Protein AF-A0A8J2P7V9-F1 (afdb_monomer)

Radius of gyration: 24.0 Å; Cα contacts (8 Å, |Δi|>4): 302; chains: 1; bounding box: 62×55×62 Å

InterPro domains:
  IPR004245 Protein of unknown function DUF229 [PF02995] (63-270)
  IPR004245 Protein of unknown function DUF229 [PTHR10974] (42-271)

Foldseek 3Di:
DDDPDDDDPPQPAVLPLVDDDDPDPDDPDVDDPDDPVDPPPGDDDDDDDLDDPVCVVVDDDDDDDDPPPDDPDQWDDDAQKIDGDPSCCVVFNWKKKKWWAWDDPDPADIDTDDIDIDIHGDMDGAAPHQKTWMWMAGPPGDIDTDMDGHDHPPDPQPPLDQPQPVVDGDHDYDHDDDPDDDPSRCCNPVVVVVCCCCPVVVHDDPPVDDQPDDDPCSRVLCVFQVDGCVVFQAADCVVPPSHDPCVRGNGPVVVVSVSRDDDDDDDPDPHD

Sequence (272 aa):
SSKFSNELPSIEIVKELWVGNDLTGASADDGLVENPNLPGVACQHPTLSLSNPDINKFFEEVPPLECDKDDKDWIVSHKSIAQVTPLAKILHGPVKCQFTELLRKDEYNTVTGRTTSIEQDEKYIFTNTDYAEVTCSGKEGKTWKSYVAAPRTNLQVRKKKPNPSTQHPPLNVLIWGQDSISRLMFIRKLPKTWKYITEELHPIVLKGYNIVGDGTPQALTPILTGKTELELPEARAEMGDKANFVDVYPFIWNEYKDSGYLTGFLEDQPTT

Organism: NCBI:txid39272

Solvent-accessible surface area (backbone atoms only — not comparable to full-atom values): 17580 Å² total; per-residue (Å²): 143,79,85,84,80,72,86,69,77,84,74,58,60,53,68,32,73,79,37,83,88,74,96,58,100,65,77,94,65,94,68,75,86,74,52,92,90,46,86,87,75,67,88,76,78,82,86,76,72,90,82,41,77,89,58,51,78,77,61,79,91,73,83,81,84,73,82,78,79,57,83,72,72,48,62,46,64,59,66,33,33,36,34,55,30,72,64,39,40,71,78,29,39,78,36,39,35,37,36,31,28,43,42,73,79,53,98,81,43,71,43,79,57,64,72,47,77,40,52,52,87,43,68,50,68,30,53,91,37,45,34,26,43,34,44,33,40,30,51,95,77,44,70,50,74,53,77,50,68,31,58,34,69,69,61,86,63,60,87,50,64,63,79,66,47,94,89,54,72,86,73,57,81,61,86,81,84,75,88,95,64,53,74,69,50,46,47,69,77,35,48,68,58,45,47,46,44,58,74,70,65,58,56,66,78,61,85,83,70,75,70,84,41,95,47,69,67,46,37,48,42,30,74,41,46,78,38,55,71,89,80,45,80,57,45,55,74,92,54,49,95,71,32,42,6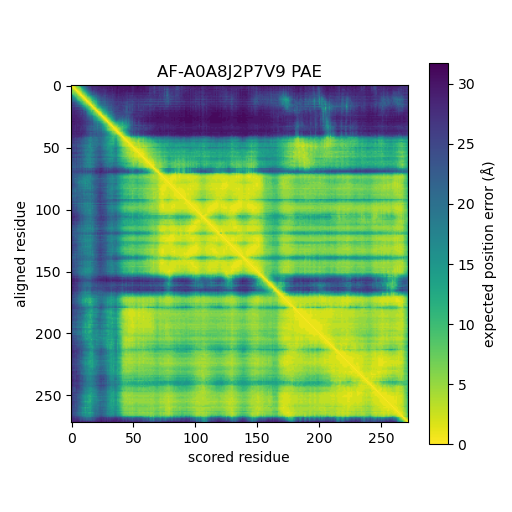7,69,84,80,54,72,39,53,59,58,56,41,41,76,56,39,47,91,76,87,88,87,78,98,68,98,75,126

Nearest PDB structures (foldseek):
  9bog-assembly1_D  TM=4.908E-01  e=5.144E-01  Escherichia coli
  3rfz-assembly3_B  TM=5.122E-01  e=1.910E+00  Escherichia coli
  3og4-assembly1_B  TM=3.083E-01  e=5.460E-01  Homo sapiens
  4uwq-assembly1_K  TM=4.154E-01  e=4.957E+00  Thermus thermophilus HB27
  6hiv-assembly1_CQ  TM=1.245E-01  e=5.261E+00  Trypanosoma brucei brucei

Secondary structure (DSSP, 8-state):
------------B---SS-----S-----------TTSTT---------S--HHHHTTPPP-PPP-TTSSPPPSEEEETTEEEE-HHHHHHHSS-EEEEEEEEE-SSS-EEEEEEEEEETT-EEE-SS-SEEEEEEE-GGG-EEEEEEE---TT----S------TTSPPPB------TT--HHHHHHH-HHHHHHIIIII-----TT---SSSSHHHHHHHHHHSS-GGGS----GGGGGGPPPGGGS--HHHHHHHTT------------

Structure (mmCIF, N/CA/C/O backbone):
data_AF-A0A8J2P7V9-F1
#
_entry.id   AF-A0A8J2P7V9-F1
#
loop_
_atom_site.group_PDB
_atom_site.id
_atom_site.type_symbol
_atom_site.label_atom_id
_atom_site.label_alt_id
_atom_site.label_comp_id
_atom_site.label_asym_id
_atom_site.label_entity_id
_atom_site.label_seq_id
_atom_site.pdbx_PDB_ins_code
_atom_site.Cartn_x
_atom_site.Cartn_y
_atom_site.Cartn_z
_atom_site.occupancy
_atom_site.B_iso_or_equiv
_atom_site.auth_seq_id
_atom_site.auth_comp_id
_atom_site.auth_asym_id
_atom_site.auth_atom_id
_atom_site.pdbx_PDB_model_num
ATOM 1 N N . SER A 1 1 ? 14.446 -1.333 32.845 1.00 32.72 1 SER A N 1
ATOM 2 C CA . SER A 1 1 ? 14.622 -2.787 32.667 1.00 32.72 1 SER A CA 1
ATOM 3 C C . SER A 1 1 ? 13.256 -3.413 32.452 1.00 32.72 1 SER A C 1
ATOM 5 O O . SER A 1 1 ? 12.560 -3.700 33.414 1.00 32.72 1 SER A O 1
ATOM 7 N N . SER A 1 2 ? 12.842 -3.545 31.196 1.00 21.97 2 SER A N 1
ATOM 8 C CA . SER A 1 2 ? 11.727 -4.400 30.781 1.00 21.97 2 SER A CA 1
ATOM 9 C C . SER A 1 2 ? 11.997 -4.795 29.333 1.00 21.97 2 SER A C 1
ATOM 11 O O . SER A 1 2 ? 11.889 -3.999 28.404 1.00 21.97 2 SER A O 1
ATOM 13 N N . LYS A 1 3 ? 12.480 -6.027 29.177 1.00 24.41 3 LYS A N 1
ATOM 14 C CA . LYS A 1 3 ? 12.670 -6.694 27.894 1.00 24.41 3 LYS A CA 1
ATOM 15 C C . LYS A 1 3 ? 11.288 -6.933 27.287 1.00 24.41 3 LYS A C 1
ATOM 17 O O . LYS A 1 3 ? 10.553 -7.778 27.786 1.00 24.41 3 LYS A O 1
ATOM 22 N N . PHE A 1 4 ? 10.952 -6.222 26.216 1.00 23.03 4 PHE A N 1
ATOM 23 C CA . PHE A 1 4 ? 9.977 -6.726 25.255 1.00 23.03 4 PHE A CA 1
ATOM 24 C C . PHE A 1 4 ? 10.699 -7.764 24.394 1.00 23.03 4 PHE A C 1
ATOM 26 O O . PHE A 1 4 ? 11.302 -7.446 23.375 1.00 23.03 4 PHE A O 1
ATOM 33 N N . SER A 1 5 ? 10.696 -9.015 24.853 1.00 28.05 5 SER A N 1
ATOM 34 C CA . SER A 1 5 ? 10.708 -10.139 23.924 1.00 28.05 5 SER A CA 1
ATOM 35 C C . SER A 1 5 ? 9.332 -10.167 23.279 1.00 28.05 5 SER A C 1
ATOM 37 O O . SER A 1 5 ? 8.347 -10.297 23.997 1.00 28.05 5 SER A O 1
ATOM 39 N N . ASN A 1 6 ? 9.256 -10.032 21.965 1.00 25.75 6 ASN A N 1
ATOM 40 C CA . ASN A 1 6 ? 8.166 -10.614 21.202 1.00 25.75 6 ASN A CA 1
ATOM 41 C C . ASN A 1 6 ? 8.704 -10.904 19.813 1.00 25.75 6 ASN A C 1
ATOM 43 O O . ASN A 1 6 ? 8.958 -10.008 19.013 1.00 25.75 6 ASN A O 1
ATOM 47 N N . GLU A 1 7 ? 8.928 -12.194 19.613 1.00 25.06 7 GLU A N 1
ATOM 48 C CA . GLU A 1 7 ? 9.060 -12.866 18.338 1.00 25.06 7 GLU A CA 1
ATOM 49 C C . GLU A 1 7 ? 7.985 -12.331 17.385 1.00 25.06 7 GLU A C 1
ATOM 51 O O . GLU A 1 7 ? 6.814 -12.710 17.444 1.00 25.06 7 GLU A O 1
ATOM 56 N N . LEU A 1 8 ? 8.381 -11.412 16.507 1.00 23.58 8 LEU A N 1
ATOM 57 C CA . LEU A 1 8 ? 7.697 -11.268 15.235 1.00 23.58 8 LEU A CA 1
ATOM 58 C C . LEU A 1 8 ? 7.872 -12.623 14.536 1.00 23.58 8 LEU A C 1
ATOM 60 O O . LEU A 1 8 ? 9.017 -13.076 14.428 1.00 23.58 8 LEU A O 1
ATOM 64 N N . PRO A 1 9 ? 6.796 -13.302 14.086 1.00 23.64 9 PRO A N 1
ATOM 65 C CA . PRO A 1 9 ? 6.981 -14.405 13.159 1.00 23.64 9 PRO A CA 1
ATOM 66 C C . PRO A 1 9 ? 7.833 -13.854 12.024 1.00 23.64 9 PRO A C 1
ATOM 68 O O . PRO A 1 9 ? 7.555 -12.757 11.541 1.00 23.64 9 PRO A O 1
ATOM 71 N N . SER A 1 10 ? 8.904 -14.567 11.689 1.00 25.19 10 SER A N 1
ATOM 72 C CA . SER A 1 10 ? 9.831 -14.229 10.619 1.00 25.19 10 SER A CA 1
ATOM 73 C C . SER A 1 10 ? 9.042 -13.977 9.337 1.00 25.19 10 SER A C 1
ATOM 75 O O . SER A 1 10 ? 8.748 -14.897 8.574 1.00 25.19 10 SER A O 1
ATOM 77 N N . ILE A 1 11 ? 8.650 -12.722 9.120 1.00 27.75 11 ILE A N 1
ATOM 78 C CA . ILE A 1 11 ? 8.332 -12.210 7.805 1.00 27.75 11 ILE A CA 1
ATOM 79 C C . ILE A 1 11 ? 9.698 -12.170 7.148 1.00 27.75 11 ILE A C 1
ATOM 81 O O . ILE A 1 11 ? 10.466 -11.222 7.305 1.00 27.75 11 ILE A O 1
ATOM 85 N N . GLU A 1 12 ? 10.030 -13.261 6.473 1.00 27.72 12 GLU A N 1
ATOM 86 C CA . GLU A 1 12 ? 11.006 -13.228 5.407 1.00 27.72 12 GLU A CA 1
ATOM 87 C C . GLU A 1 12 ? 10.362 -12.351 4.331 1.00 27.72 12 GLU A C 1
ATOM 89 O O . GLU A 1 12 ? 9.620 -12.809 3.465 1.00 27.72 12 GLU A O 1
ATOM 94 N N . ILE A 1 13 ? 10.517 -11.033 4.505 1.00 29.14 13 ILE A N 1
ATOM 95 C CA . ILE A 1 13 ? 10.349 -10.082 3.421 1.00 29.14 13 ILE A CA 1
ATOM 96 C C . ILE A 1 13 ? 11.310 -10.632 2.380 1.00 29.14 13 ILE A C 1
ATOM 98 O O . ILE A 1 13 ? 12.514 -10.663 2.637 1.00 29.14 13 ILE A O 1
ATOM 102 N N . VAL A 1 14 ? 10.802 -11.117 1.249 1.00 31.64 14 VAL A N 1
ATOM 103 C CA . VAL A 1 14 ? 11.636 -11.181 0.052 1.00 31.64 14 VAL A CA 1
ATOM 104 C C . VAL A 1 14 ? 12.125 -9.759 -0.115 1.00 31.64 14 VAL A C 1
ATOM 106 O O . VAL A 1 14 ? 11.335 -8.869 -0.427 1.00 31.64 14 VAL A O 1
ATOM 109 N N . LYS A 1 15 ? 13.380 -9.519 0.280 1.00 32.94 15 LYS A N 1
ATOM 110 C CA . LYS A 1 15 ? 14.026 -8.206 0.337 1.00 32.94 15 LYS A CA 1
ATOM 111 C C . LYS A 1 15 ? 14.337 -7.759 -1.087 1.00 32.94 15 LYS A C 1
ATOM 113 O O . LYS A 1 15 ? 15.478 -7.469 -1.425 1.00 32.94 15 LYS A O 1
ATOM 118 N N . GLU A 1 16 ? 13.304 -7.708 -1.913 1.00 33.16 16 GLU A N 1
ATOM 119 C CA . GLU A 1 16 ? 13.342 -7.166 -3.249 1.00 33.16 16 GLU A CA 1
ATOM 120 C C . GLU A 1 16 ? 12.562 -5.859 -3.274 1.00 33.16 16 GLU A C 1
ATOM 122 O O . GLU A 1 16 ? 11.421 -5.756 -3.707 1.00 33.16 16 GLU A O 1
ATOM 127 N N . LEU A 1 17 ? 13.242 -4.813 -2.813 1.00 35.03 17 LEU A N 1
ATOM 128 C CA . LEU A 1 17 ? 12.980 -3.450 -3.258 1.00 35.03 17 LEU A CA 1
ATOM 129 C C . LEU A 1 17 ? 13.501 -3.362 -4.698 1.00 35.03 17 LEU A C 1
ATOM 131 O O . LEU A 1 17 ? 14.603 -2.870 -4.895 1.00 35.03 17 LEU A O 1
ATOM 135 N N . TRP A 1 18 ? 12.789 -3.975 -5.656 1.00 37.66 18 TRP A N 1
ATOM 136 C CA . TRP A 1 18 ? 13.291 -4.272 -7.011 1.00 37.66 18 TRP A CA 1
ATOM 137 C C . TRP A 1 18 ? 14.791 -4.561 -7.003 1.00 37.66 18 TRP A C 1
ATOM 139 O O . TRP A 1 18 ? 15.626 -3.750 -7.399 1.00 37.66 18 TRP A O 1
ATOM 149 N N . VAL A 1 19 ? 15.105 -5.724 -6.449 1.00 34.53 19 VAL A N 1
ATOM 150 C CA . VAL A 1 19 ? 16.432 -6.317 -6.374 1.00 34.53 19 VAL A CA 1
ATOM 151 C C . VAL A 1 19 ? 16.344 -7.587 -7.191 1.00 34.53 19 VAL A C 1
ATOM 153 O O . VAL A 1 19 ? 15.538 -8.438 -6.869 1.00 34.53 19 VAL A O 1
ATOM 156 N N . GLY A 1 20 ? 17.131 -7.718 -8.251 1.00 33.34 20 GLY A N 1
ATOM 157 C CA . GLY A 1 20 ? 17.259 -8.998 -8.935 1.00 33.34 20 GLY A CA 1
ATOM 158 C C . GLY A 1 20 ? 18.093 -9.963 -8.093 1.00 33.34 20 GLY A C 1
ATOM 159 O O . GLY A 1 20 ? 19.116 -9.565 -7.536 1.00 33.34 20 GLY A O 1
ATOM 160 N N . ASN A 1 21 ? 17.666 -11.223 -8.018 1.00 29.67 21 ASN A N 1
ATOM 161 C CA . ASN A 1 21 ? 18.462 -12.321 -7.477 1.00 29.67 21 ASN A CA 1
ATOM 162 C C . ASN A 1 21 ? 19.796 -12.469 -8.221 1.00 29.67 21 ASN A C 1
ATOM 164 O O . ASN A 1 21 ? 19.809 -12.610 -9.444 1.00 29.67 21 ASN A O 1
ATOM 168 N N . ASP A 1 22 ? 20.892 -12.567 -7.470 1.00 32.12 22 ASP A N 1
ATOM 169 C CA . ASP A 1 22 ? 22.129 -13.179 -7.945 1.00 32.12 22 ASP A CA 1
ATOM 170 C C . ASP A 1 22 ? 22.297 -14.518 -7.211 1.00 32.12 22 ASP A C 1
ATOM 172 O O . ASP A 1 22 ? 22.643 -14.579 -6.031 1.00 32.12 22 ASP A O 1
ATOM 176 N N . LEU A 1 23 ? 21.961 -15.617 -7.892 1.00 32.03 23 LEU A N 1
ATOM 177 C CA . LEU A 1 23 ? 22.095 -16.989 -7.382 1.00 32.03 23 LEU A CA 1
ATOM 178 C C . LEU A 1 23 ? 23.531 -17.518 -7.502 1.00 32.03 23 LEU A C 1
ATOM 180 O O . LEU A 1 23 ? 23.751 -18.724 -7.634 1.00 32.03 23 LEU A O 1
ATOM 184 N N . THR A 1 24 ? 24.534 -16.648 -7.438 1.00 29.62 24 THR A N 1
ATOM 185 C CA . THR A 1 24 ? 25.930 -17.072 -7.401 1.00 29.62 24 THR A CA 1
ATOM 186 C C . THR A 1 24 ? 26.675 -16.281 -6.336 1.00 29.62 24 THR A C 1
ATOM 188 O O . THR A 1 24 ? 26.585 -15.063 -6.269 1.00 29.62 24 THR A O 1
ATOM 191 N N . GLY A 1 25 ? 27.376 -16.988 -5.445 1.00 30.55 25 GLY A N 1
ATOM 192 C CA . GLY A 1 25 ? 28.209 -16.403 -4.395 1.00 30.55 25 GLY A CA 1
ATOM 193 C C . GLY A 1 25 ? 29.431 -15.69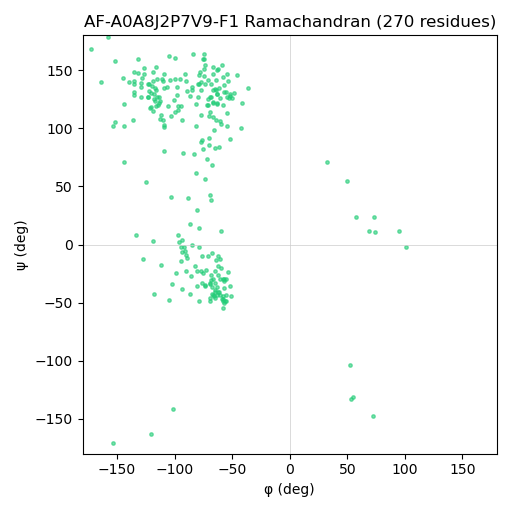0 -4.968 1.00 30.55 25 GLY A C 1
ATOM 194 O O . GLY A 1 25 ? 30.557 -16.149 -4.781 1.00 30.55 25 GLY A O 1
ATOM 195 N N . ALA A 1 26 ? 29.207 -14.582 -5.665 1.00 28.16 26 ALA A N 1
ATOM 196 C CA . ALA A 1 26 ? 30.233 -13.670 -6.118 1.00 28.16 26 ALA A CA 1
ATOM 197 C C . ALA A 1 26 ? 30.329 -12.512 -5.121 1.00 28.16 26 ALA A C 1
ATOM 199 O O . ALA A 1 26 ? 29.374 -11.781 -4.865 1.00 28.16 26 ALA A O 1
ATOM 200 N N . SER A 1 27 ? 31.516 -12.386 -4.532 1.00 28.17 27 SER A N 1
ATOM 201 C CA . SER A 1 27 ? 32.023 -11.142 -3.961 1.00 28.17 27 SER A CA 1
ATOM 202 C C . SER A 1 27 ? 31.581 -9.957 -4.821 1.00 28.17 27 SER A C 1
ATOM 204 O O . SER A 1 27 ? 31.713 -10.023 -6.041 1.00 28.17 27 SER A O 1
ATOM 206 N N . ALA A 1 28 ? 31.094 -8.889 -4.186 1.00 34.12 28 ALA A N 1
ATOM 207 C CA . ALA A 1 28 ? 30.889 -7.595 -4.821 1.00 34.12 28 ALA A CA 1
ATOM 208 C C . ALA A 1 28 ? 32.242 -7.066 -5.317 1.00 34.12 28 ALA A C 1
ATOM 210 O O . ALA A 1 28 ? 32.939 -6.341 -4.612 1.00 34.12 28 ALA A O 1
ATOM 211 N N . ASP A 1 29 ? 32.642 -7.512 -6.500 1.00 33.56 29 ASP A N 1
ATOM 212 C CA . ASP A 1 29 ? 33.702 -6.910 -7.281 1.00 33.56 29 ASP A CA 1
ATOM 213 C C . ASP A 1 29 ? 33.001 -5.953 -8.247 1.00 33.56 29 ASP A C 1
ATOM 215 O O . ASP A 1 29 ? 32.138 -6.365 -9.026 1.00 33.56 29 ASP A O 1
ATOM 219 N N . ASP A 1 30 ? 33.317 -4.661 -8.148 1.00 42.09 30 ASP A N 1
ATOM 220 C CA . ASP A 1 30 ? 32.783 -3.557 -8.963 1.00 42.09 30 ASP A CA 1
ATOM 221 C C . ASP A 1 30 ? 33.272 -3.640 -10.435 1.00 42.09 30 ASP A C 1
ATOM 223 O O . ASP A 1 30 ? 33.598 -2.638 -11.078 1.00 42.09 30 ASP A O 1
ATOM 227 N N . GLY A 1 31 ? 33.364 -4.847 -10.992 1.00 40.31 31 GLY A N 1
ATOM 228 C CA . GLY A 1 31 ? 33.788 -5.104 -12.358 1.00 40.31 31 GLY A CA 1
ATOM 229 C C . GLY A 1 31 ? 32.633 -4.894 -13.326 1.00 40.31 31 GLY A C 1
ATOM 230 O O . GLY A 1 31 ? 31.776 -5.762 -13.486 1.00 40.31 31 GLY A O 1
ATOM 231 N N . LEU A 1 32 ? 32.622 -3.754 -14.019 1.00 48.91 32 LEU A N 1
ATOM 232 C CA . LEU A 1 32 ? 31.877 -3.625 -15.270 1.00 48.91 32 LEU A CA 1
ATOM 233 C C . LEU A 1 32 ? 32.288 -4.786 -16.189 1.00 48.91 32 LEU A C 1
ATOM 235 O O . LEU A 1 32 ? 33.477 -5.001 -16.416 1.00 48.91 32 LEU A O 1
ATOM 239 N N . VAL A 1 33 ? 31.317 -5.536 -16.714 1.00 49.19 33 VAL A N 1
ATOM 240 C CA . VAL A 1 33 ? 31.582 -6.598 -17.692 1.00 49.19 33 VAL A CA 1
ATOM 241 C C . VAL A 1 33 ? 32.116 -5.939 -18.966 1.00 49.19 33 VAL A C 1
ATOM 243 O O . VAL A 1 33 ? 31.354 -5.397 -19.767 1.00 49.19 33 VAL A O 1
ATOM 246 N N . GLU A 1 34 ? 33.436 -5.933 -19.139 1.00 50.19 34 GLU A N 1
ATOM 247 C CA . GLU A 1 34 ? 34.064 -5.451 -20.365 1.00 50.19 34 GLU A CA 1
ATOM 248 C C . GLU A 1 34 ? 33.766 -6.428 -21.504 1.00 50.19 34 GLU A C 1
ATOM 250 O O . GLU A 1 34 ? 34.016 -7.629 -21.405 1.00 50.19 34 GLU A O 1
ATOM 255 N N . ASN A 1 35 ? 33.236 -5.913 -22.615 1.00 52.81 35 ASN A N 1
ATOM 256 C CA . ASN A 1 35 ? 33.154 -6.682 -23.847 1.00 52.81 35 ASN A CA 1
ATOM 257 C C . ASN A 1 35 ? 34.586 -6.874 -24.386 1.00 52.81 35 ASN A C 1
ATOM 259 O O . ASN A 1 35 ? 35.195 -5.889 -24.815 1.00 52.81 35 ASN A O 1
ATOM 263 N N . PRO A 1 36 ? 35.122 -8.108 -24.433 1.00 56.75 36 PRO A N 1
ATOM 264 C CA . PRO A 1 36 ? 36.505 -8.354 -24.846 1.00 56.75 36 PRO A CA 1
ATOM 265 C C . PRO A 1 36 ? 36.781 -7.971 -26.309 1.00 56.75 36 PRO A C 1
ATOM 267 O O . PRO A 1 36 ? 37.937 -7.856 -26.705 1.00 56.75 36 PRO A O 1
ATOM 270 N N . ASN A 1 37 ? 35.735 -7.737 -27.112 1.00 57.19 37 ASN A N 1
ATOM 271 C CA . ASN A 1 37 ? 35.851 -7.320 -28.509 1.00 57.19 37 ASN A CA 1
ATOM 272 C C . ASN A 1 37 ? 35.807 -5.791 -28.712 1.00 57.19 37 ASN A C 1
ATOM 274 O O . ASN A 1 37 ? 36.012 -5.334 -29.835 1.00 57.19 37 ASN A O 1
ATOM 278 N N . LEU A 1 38 ? 35.537 -4.995 -27.666 1.00 57.09 38 LEU A N 1
ATOM 279 C CA . LEU A 1 38 ? 35.454 -3.525 -27.716 1.00 57.09 38 LEU A CA 1
ATOM 280 C C . LEU A 1 38 ? 36.004 -2.893 -26.416 1.00 57.09 38 LEU A C 1
ATOM 282 O O . LEU A 1 38 ? 35.232 -2.355 -25.613 1.00 57.09 38 LEU A O 1
ATOM 286 N N . PRO A 1 39 ? 37.330 -2.932 -26.187 1.00 48.22 39 PRO A N 1
ATOM 287 C CA . PRO A 1 39 ? 37.936 -2.290 -25.024 1.00 48.22 39 PRO A CA 1
ATOM 288 C C . PRO A 1 39 ? 37.707 -0.770 -25.084 1.00 48.22 39 PRO A C 1
ATOM 290 O O . PRO A 1 39 ? 38.093 -0.110 -26.048 1.00 48.22 39 PRO A O 1
ATOM 293 N N . GLY A 1 40 ? 37.041 -0.217 -24.065 1.00 57.06 40 GLY A N 1
ATOM 294 C CA . GLY A 1 40 ? 36.735 1.217 -23.951 1.00 57.06 40 GLY A CA 1
ATOM 295 C C . GLY A 1 40 ? 35.307 1.645 -24.321 1.00 57.06 40 GLY A C 1
ATOM 296 O O . GLY A 1 40 ? 34.982 2.817 -24.155 1.00 57.06 40 GLY A O 1
ATOM 297 N N . VAL A 1 41 ? 34.432 0.730 -24.760 1.00 61.56 41 VAL A N 1
ATOM 298 C CA . VAL A 1 41 ? 33.004 1.021 -25.040 1.00 61.56 41 VAL A CA 1
ATOM 299 C C . VAL A 1 41 ? 32.106 0.495 -23.912 1.00 61.56 41 VAL A C 1
ATOM 301 O O . VAL A 1 41 ? 31.054 -0.095 -24.142 1.00 61.56 41 VAL A O 1
ATOM 304 N N . ALA A 1 42 ? 32.535 0.665 -22.662 1.00 65.31 42 ALA A N 1
ATOM 305 C CA . ALA A 1 42 ? 31.675 0.416 -21.512 1.00 65.31 42 ALA A CA 1
ATOM 306 C C . ALA A 1 42 ? 30.875 1.690 -21.215 1.00 65.31 42 ALA A C 1
ATOM 308 O O . ALA A 1 42 ? 31.449 2.774 -21.093 1.00 65.31 42 ALA A O 1
ATOM 309 N N . CYS A 1 43 ? 29.550 1.574 -21.102 1.00 67.56 43 CYS A N 1
ATOM 310 C CA . CYS A 1 43 ? 28.709 2.674 -20.641 1.00 67.56 43 CYS A CA 1
ATOM 311 C C . CYS A 1 43 ? 29.140 3.058 -19.220 1.00 67.56 43 CYS A C 1
ATOM 313 O O . CYS A 1 43 ? 28.875 2.329 -18.264 1.00 67.56 43 CYS A O 1
ATOM 315 N N . GLN A 1 44 ? 29.828 4.190 -19.076 1.00 72.38 44 GLN A N 1
ATOM 316 C CA . GLN A 1 44 ? 30.252 4.676 -17.770 1.00 72.38 44 GLN A CA 1
ATOM 317 C C . GLN A 1 44 ? 29.060 5.307 -17.060 1.00 72.38 44 GLN A C 1
ATOM 319 O O . GLN A 1 44 ? 28.563 6.360 -17.460 1.00 72.38 44 GLN A O 1
ATOM 324 N N . HIS A 1 45 ? 28.600 4.658 -15.994 1.00 73.19 45 HIS A N 1
ATOM 325 C CA . HIS A 1 45 ? 27.540 5.211 -15.168 1.00 73.19 45 HIS A CA 1
ATOM 326 C C . HIS A 1 45 ? 28.048 6.481 -14.457 1.00 73.19 45 HIS A C 1
ATOM 328 O O . HIS A 1 45 ? 29.029 6.407 -13.708 1.00 73.19 45 HIS A O 1
ATOM 334 N N . PRO A 1 46 ? 27.407 7.652 -14.636 1.00 76.56 46 PRO A N 1
ATOM 335 C CA . PRO A 1 46 ? 27.866 8.879 -14.003 1.00 76.56 46 PRO A CA 1
ATOM 336 C C . PRO A 1 46 ? 27.734 8.777 -12.481 1.00 76.56 46 PRO A C 1
ATOM 338 O O . PRO A 1 46 ? 26.699 8.375 -11.944 1.00 76.56 46 PRO A O 1
ATOM 341 N N . THR A 1 47 ? 28.784 9.172 -11.763 1.00 80.31 47 THR A N 1
ATOM 342 C CA . THR A 1 47 ? 28.732 9.303 -10.303 1.00 80.31 47 THR A CA 1
ATOM 343 C C . THR A 1 47 ? 28.382 10.742 -9.955 1.00 80.31 47 THR A C 1
ATOM 345 O O . THR A 1 47 ? 29.187 11.653 -10.129 1.00 80.31 47 THR A O 1
ATOM 348 N N . LEU A 1 48 ? 27.155 10.956 -9.485 1.00 82.75 48 LEU A N 1
ATOM 349 C CA . LEU A 1 48 ? 26.634 12.281 -9.157 1.00 82.75 48 LEU A CA 1
ATOM 350 C C . LEU A 1 48 ? 26.742 12.556 -7.653 1.00 82.75 48 LEU A C 1
ATOM 352 O O . LEU A 1 48 ? 26.379 11.714 -6.830 1.00 82.75 48 LEU A O 1
ATOM 356 N N . SER A 1 49 ? 27.191 13.762 -7.291 1.00 85.50 49 SER A N 1
ATOM 357 C CA . SER A 1 49 ? 27.270 14.188 -5.890 1.00 85.50 49 SER A CA 1
ATOM 358 C C . SER A 1 49 ? 25.880 14.365 -5.266 1.00 85.50 49 SER A C 1
ATOM 360 O O . SER A 1 49 ? 24.972 14.962 -5.857 1.00 85.50 49 SER A O 1
ATOM 362 N N . LEU A 1 50 ? 25.725 13.903 -4.022 1.00 84.31 50 LEU A N 1
ATOM 363 C CA . LEU A 1 50 ? 24.528 14.163 -3.219 1.00 84.31 50 LEU A CA 1
ATOM 364 C C . LEU A 1 50 ? 24.422 15.634 -2.808 1.00 84.31 50 LEU A C 1
ATOM 366 O O . LEU A 1 50 ? 23.314 16.154 -2.765 1.00 84.31 50 LEU A O 1
ATOM 370 N N . SER A 1 51 ? 25.540 16.319 -2.576 1.00 82.88 51 SER A N 1
ATOM 371 C CA . SER A 1 51 ? 25.555 17.757 -2.297 1.00 82.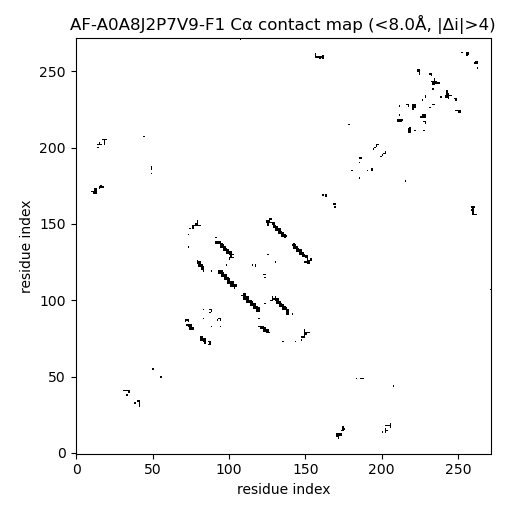88 51 SER A CA 1
ATOM 372 C C . SER A 1 51 ? 26.156 18.480 -3.495 1.00 82.88 51 SER A C 1
ATOM 374 O O . SER A 1 51 ? 27.367 18.428 -3.721 1.00 82.88 51 SER A O 1
ATOM 376 N N . ASN A 1 52 ? 25.296 19.094 -4.303 1.00 85.44 52 ASN A N 1
ATOM 377 C CA . ASN A 1 52 ? 25.706 19.922 -5.430 1.00 85.44 52 ASN A CA 1
ATOM 378 C C . ASN A 1 52 ? 25.132 21.331 -5.209 1.00 85.44 52 ASN A C 1
ATOM 380 O O . ASN A 1 52 ? 23.906 21.454 -5.179 1.00 85.44 52 ASN A O 1
ATOM 384 N N . PRO A 1 53 ? 25.966 22.380 -5.070 1.00 86.69 53 PRO A N 1
ATOM 385 C CA . PRO A 1 53 ? 25.505 23.754 -4.866 1.00 86.69 53 PRO A CA 1
ATOM 386 C C . PRO A 1 53 ? 24.473 24.227 -5.899 1.00 86.69 53 PRO A C 1
ATOM 388 O O . PRO A 1 53 ? 23.525 24.924 -5.538 1.00 86.69 53 PRO A O 1
ATOM 391 N N . ASP A 1 54 ? 24.602 23.789 -7.155 1.00 87.06 54 ASP A N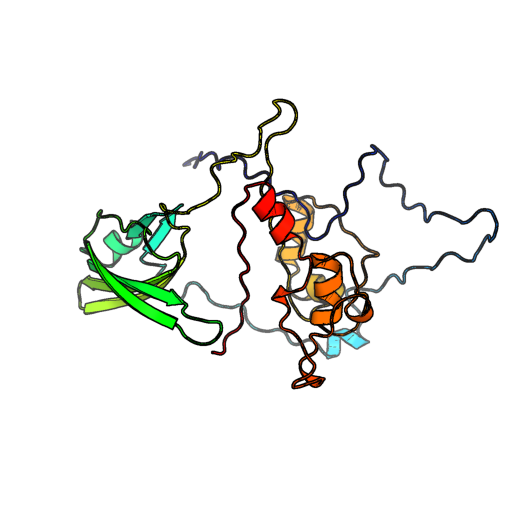 1
ATOM 392 C CA . ASP A 1 54 ? 23.672 24.145 -8.230 1.00 87.06 54 ASP A CA 1
ATOM 393 C C . ASP A 1 54 ? 22.284 23.536 -8.047 1.00 87.06 54 ASP A C 1
ATOM 395 O O . ASP A 1 54 ? 21.311 24.100 -8.538 1.00 87.06 54 ASP A O 1
ATOM 399 N N . ILE A 1 55 ? 22.184 22.408 -7.340 1.00 85.06 55 ILE A N 1
ATOM 400 C CA . ILE A 1 55 ? 20.915 21.736 -7.038 1.00 85.06 55 ILE A CA 1
ATOM 401 C C . ILE A 1 55 ? 20.386 22.192 -5.673 1.00 85.06 55 ILE A C 1
ATOM 403 O O . ILE A 1 55 ? 19.188 22.405 -5.514 1.00 85.06 55 ILE A O 1
ATOM 407 N N . ASN A 1 56 ? 21.276 22.390 -4.696 1.00 84.00 56 ASN A N 1
ATOM 408 C CA . ASN A 1 56 ? 20.921 22.717 -3.315 1.00 84.00 56 ASN A CA 1
ATOM 409 C C . ASN A 1 56 ? 20.073 23.990 -3.203 1.00 84.00 56 ASN A C 1
ATOM 411 O O . ASN A 1 56 ? 19.201 24.058 -2.345 1.00 84.00 56 ASN A O 1
ATOM 415 N N . LYS A 1 57 ? 20.268 24.956 -4.108 1.00 88.00 57 LYS A N 1
ATOM 416 C CA . LYS A 1 57 ? 19.471 26.192 -4.174 1.00 88.00 57 LYS A CA 1
ATOM 417 C C . LYS A 1 57 ? 17.978 25.981 -4.462 1.00 88.00 57 LYS A C 1
ATOM 419 O O . LYS A 1 57 ? 17.197 26.893 -4.232 1.00 88.00 57 LYS A O 1
ATOM 424 N N . PHE A 1 58 ? 17.592 24.816 -4.984 1.00 86.94 58 PHE A N 1
ATOM 425 C CA . PHE A 1 58 ? 16.196 24.466 -5.260 1.00 86.94 58 PHE A CA 1
ATOM 426 C C . PHE A 1 58 ? 15.537 23.691 -4.113 1.00 86.94 58 PHE A C 1
ATOM 428 O O . PHE A 1 58 ? 14.366 23.331 -4.214 1.00 86.94 58 PHE A O 1
ATOM 435 N N . PHE A 1 59 ? 16.273 23.382 -3.041 1.00 84.50 59 PHE A N 1
ATOM 436 C CA . PHE A 1 59 ? 15.727 22.665 -1.899 1.00 84.50 59 PHE A CA 1
ATOM 437 C C . PHE A 1 59 ? 15.407 23.607 -0.753 1.00 84.50 59 PHE A C 1
ATOM 439 O O . PHE A 1 59 ? 16.282 24.276 -0.215 1.00 84.50 59 PHE A O 1
ATOM 446 N N . GLU A 1 60 ? 14.156 23.547 -0.316 1.00 84.88 60 GLU A N 1
ATOM 447 C CA . GLU A 1 60 ? 13.708 24.169 0.921 1.00 84.88 60 GLU A CA 1
ATOM 448 C C . GLU A 1 60 ? 13.631 23.117 2.033 1.00 84.88 60 GLU A C 1
ATOM 450 O O . GLU A 1 60 ? 13.292 21.943 1.796 1.00 84.88 60 GLU A O 1
ATOM 455 N N . GLU A 1 61 ? 13.995 23.528 3.246 1.00 83.69 61 GLU A N 1
ATOM 456 C CA . GLU A 1 61 ? 13.753 22.744 4.450 1.00 83.69 61 GLU A CA 1
ATOM 457 C C . GLU A 1 61 ? 12.302 22.932 4.882 1.00 83.69 61 GLU A C 1
ATOM 459 O O . GLU A 1 61 ? 11.823 24.052 5.050 1.00 83.69 61 GLU A O 1
ATOM 464 N N . VAL A 1 62 ? 11.607 21.814 5.064 1.00 86.19 62 VAL A N 1
ATOM 465 C CA . VAL A 1 62 ? 10.226 21.791 5.542 1.00 86.19 62 VAL A CA 1
ATOM 466 C C . VAL A 1 62 ? 10.248 21.288 6.986 1.00 86.19 62 VAL A C 1
ATOM 468 O O . VAL A 1 62 ? 10.956 20.312 7.262 1.00 86.19 62 VAL A O 1
ATOM 471 N N . PRO A 1 63 ? 9.508 21.921 7.916 1.00 86.81 63 PRO A N 1
ATOM 472 C CA . PRO A 1 63 ? 9.386 21.421 9.278 1.00 86.81 63 PRO A CA 1
ATOM 473 C C . PRO A 1 63 ? 8.913 19.957 9.309 1.00 86.81 63 PRO A C 1
ATOM 475 O O . PRO A 1 63 ? 8.126 19.553 8.449 1.00 86.81 63 PRO A O 1
ATOM 478 N N . PRO A 1 64 ? 9.361 19.147 10.286 1.00 83.12 64 PRO A N 1
ATOM 479 C CA . PRO A 1 64 ? 8.892 17.774 10.428 1.00 83.12 64 PRO A CA 1
ATOM 480 C C . PRO A 1 64 ? 7.372 17.698 10.598 1.00 83.12 64 PRO A C 1
ATOM 482 O O . PRO A 1 64 ? 6.777 18.532 11.280 1.00 83.12 64 PRO A O 1
ATOM 485 N N . LEU A 1 65 ? 6.762 16.657 10.030 1.00 82.06 65 LEU A N 1
ATOM 486 C CA . LEU A 1 65 ? 5.355 16.349 10.266 1.00 82.06 65 LEU A CA 1
ATOM 487 C C . LEU A 1 65 ? 5.161 15.888 11.719 1.00 82.06 65 LEU A C 1
ATOM 489 O O . LEU A 1 65 ? 5.838 14.971 12.186 1.00 82.06 65 LEU A O 1
ATOM 493 N N . GLU A 1 66 ? 4.231 16.514 12.434 1.00 81.75 66 GLU A N 1
ATOM 494 C CA . GLU A 1 66 ? 3.909 16.178 13.823 1.00 81.75 66 GLU A CA 1
ATOM 495 C C . GLU A 1 66 ? 2.761 15.160 13.884 1.00 81.75 66 GLU A C 1
ATOM 497 O O . GLU A 1 66 ? 1.617 15.508 14.164 1.00 81.75 66 GLU A O 1
ATOM 502 N N . CYS A 1 67 ? 3.066 13.883 13.643 1.00 71.25 67 CYS A N 1
ATOM 503 C CA . CYS A 1 67 ? 2.064 12.806 13.617 1.00 71.25 67 CYS A CA 1
ATOM 504 C C . CYS A 1 67 ? 1.482 12.433 14.998 1.00 71.25 67 CYS A C 1
ATOM 506 O O . CYS A 1 67 ? 0.545 11.647 15.072 1.00 71.25 67 CYS A O 1
ATOM 508 N N . ASP A 1 68 ? 2.054 12.942 16.094 1.00 68.62 68 ASP A N 1
ATOM 509 C CA . ASP A 1 68 ? 1.662 12.602 17.474 1.00 68.62 68 ASP A CA 1
ATOM 510 C C . ASP A 1 68 ? 0.669 13.600 18.100 1.00 68.62 68 ASP A C 1
ATOM 512 O O . ASP A 1 68 ? 0.336 13.473 19.279 1.00 68.62 68 ASP A O 1
ATOM 516 N N . LYS A 1 69 ? 0.224 14.621 17.352 1.00 61.94 69 LYS A N 1
ATOM 517 C CA . LYS A 1 69 ? -0.732 15.621 17.858 1.00 61.94 69 LYS A CA 1
ATOM 518 C C . LYS A 1 69 ? -2.168 15.097 17.955 1.00 61.94 69 LYS A C 1
ATOM 520 O O . LYS A 1 69 ? -2.924 15.609 18.779 1.00 61.94 69 LYS A O 1
ATOM 525 N N . ASP A 1 70 ? -2.509 14.081 17.167 1.00 62.16 70 ASP A N 1
ATOM 526 C CA . ASP A 1 70 ? -3.815 13.427 17.190 1.00 62.16 70 ASP A CA 1
ATOM 527 C C . ASP A 1 70 ? -3.822 12.235 18.165 1.00 62.16 70 ASP A C 1
ATOM 529 O O . ASP A 1 70 ? -2.806 11.557 18.356 1.00 62.16 70 ASP A O 1
ATOM 533 N N . ASP A 1 71 ? -4.969 11.981 18.810 1.00 67.56 71 ASP A N 1
ATOM 534 C CA . ASP A 1 71 ? -5.163 10.808 19.673 1.00 67.56 71 ASP A CA 1
ATOM 535 C C . ASP A 1 71 ? -4.774 9.538 18.881 1.00 67.56 71 ASP A C 1
ATOM 537 O O . ASP A 1 71 ? -5.282 9.304 17.783 1.00 67.56 71 ASP A O 1
ATOM 541 N N . LYS A 1 72 ? -3.863 8.717 19.434 1.00 82.44 72 LYS A N 1
ATOM 542 C CA . LYS A 1 72 ? -3.443 7.424 18.852 1.00 82.44 72 LYS A CA 1
ATOM 543 C C . LYS A 1 72 ? -4.660 6.614 18.402 1.00 82.44 72 LYS A C 1
ATOM 545 O O . LYS A 1 72 ? -5.676 6.621 19.094 1.00 82.44 72 LYS A O 1
ATOM 550 N N . ASP A 1 73 ? -4.524 5.852 17.316 1.00 89.38 73 ASP A N 1
ATOM 551 C CA . ASP A 1 73 ? -5.633 5.079 16.750 1.00 89.38 73 ASP A CA 1
ATOM 552 C C . ASP A 1 73 ? -6.392 4.250 17.795 1.00 89.38 73 ASP A C 1
ATOM 554 O O . ASP A 1 73 ? -5.823 3.493 18.596 1.00 89.38 73 ASP A O 1
ATOM 558 N N . TRP A 1 74 ? -7.720 4.388 17.777 1.00 93.56 74 TRP A N 1
ATOM 559 C CA . TRP A 1 74 ? -8.581 3.694 18.733 1.00 93.56 74 TRP A CA 1
ATOM 560 C C . TRP A 1 74 ? -8.762 2.223 18.388 1.00 93.56 74 TRP A C 1
ATOM 562 O O . TRP A 1 74 ? -9.066 1.423 19.272 1.00 93.56 74 TRP A O 1
ATOM 572 N N . ILE A 1 75 ? -8.560 1.855 17.125 1.00 95.44 75 ILE A N 1
ATOM 573 C CA . ILE A 1 75 ? -8.716 0.497 16.613 1.00 95.44 75 ILE A CA 1
ATOM 574 C C . ILE A 1 75 ? -7.386 -0.005 16.069 1.00 95.44 75 ILE A C 1
ATOM 576 O O . ILE A 1 75 ? -6.661 0.720 15.400 1.00 95.44 75 ILE A O 1
ATOM 580 N N . VAL A 1 76 ? -7.103 -1.282 16.312 1.00 94.31 76 VAL A N 1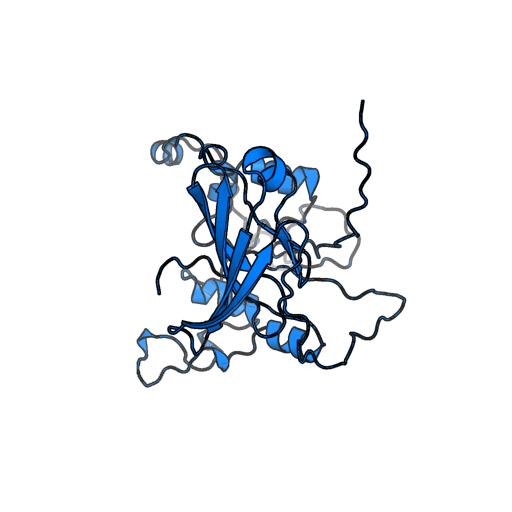
ATOM 581 C CA . VAL A 1 76 ? -6.023 -2.016 15.650 1.00 94.31 76 VAL A CA 1
ATOM 582 C C . VAL A 1 76 ? -6.599 -3.241 14.954 1.00 94.31 76 VAL A C 1
ATOM 584 O O . VAL A 1 76 ? -7.446 -3.941 15.522 1.00 94.31 76 VAL A O 1
ATOM 587 N N . SER A 1 77 ? -6.132 -3.514 13.737 1.00 93.75 77 SER A N 1
ATOM 588 C CA . SER A 1 77 ? -6.418 -4.758 13.029 1.00 93.75 77 SER A CA 1
ATOM 589 C C . SER A 1 77 ? -5.213 -5.697 13.047 1.00 93.75 77 SER A C 1
ATOM 591 O O . SER A 1 77 ? -4.056 -5.290 12.965 1.00 93.75 77 SER A O 1
ATOM 593 N N . HIS A 1 78 ? -5.484 -6.991 13.186 1.00 91.38 78 HIS A N 1
ATOM 594 C CA . HIS A 1 78 ? -4.493 -8.046 13.037 1.00 91.38 78 HIS A CA 1
ATOM 595 C C . HIS A 1 78 ? -5.154 -9.260 12.389 1.00 91.38 78 HIS A C 1
ATOM 597 O O . HIS A 1 78 ? -6.113 -9.825 12.926 1.00 91.38 78 HIS A O 1
ATOM 603 N N . LYS A 1 79 ? -4.625 -9.676 11.230 1.00 89.44 79 LYS A N 1
ATOM 604 C CA . LYS A 1 79 ? -5.292 -10.634 10.332 1.00 89.44 79 LYS A CA 1
ATOM 605 C C . LYS A 1 79 ? -6.703 -10.121 10.019 1.00 89.44 79 LYS A C 1
ATOM 607 O O . LYS A 1 79 ? -6.861 -8.944 9.740 1.00 89.44 79 LYS A O 1
ATOM 612 N N . SER A 1 80 ? -7.719 -10.970 10.110 1.00 91.94 80 SER A N 1
ATOM 613 C CA . SER A 1 80 ? -9.115 -10.631 9.819 1.00 91.94 80 SER A CA 1
ATOM 614 C C . SER A 1 80 ? -9.886 -10.039 11.002 1.00 91.94 80 SER A C 1
ATOM 616 O O . SER A 1 80 ? -11.114 -10.095 11.011 1.00 91.94 80 SER A O 1
ATOM 618 N N . ILE A 1 81 ? -9.201 -9.557 12.041 1.00 94.44 81 ILE A N 1
ATOM 619 C CA . ILE A 1 81 ? -9.827 -9.120 13.293 1.00 94.44 81 ILE A CA 1
ATOM 620 C C . ILE A 1 81 ? -9.465 -7.664 13.568 1.00 94.44 81 ILE A C 1
ATOM 622 O O . ILE A 1 81 ? -8.284 -7.330 13.553 1.00 94.44 81 ILE A O 1
ATOM 626 N N . ALA A 1 82 ? -10.459 -6.836 13.893 1.00 96.62 82 ALA A N 1
ATOM 627 C CA . ALA A 1 82 ? -10.273 -5.517 14.496 1.00 96.62 82 ALA A CA 1
ATOM 628 C C . ALA A 1 82 ? -10.729 -5.516 15.956 1.00 96.62 82 ALA A C 1
ATOM 630 O O . ALA A 1 82 ? -11.703 -6.183 16.315 1.00 96.62 82 ALA A O 1
ATOM 631 N N . GLN A 1 83 ? -10.057 -4.729 16.790 1.00 96.06 83 GLN A N 1
ATOM 632 C CA . GLN A 1 83 ? -10.441 -4.532 18.186 1.00 96.06 83 GLN A CA 1
ATOM 633 C C . GLN A 1 83 ? -9.998 -3.161 18.695 1.00 96.06 83 GLN A C 1
ATOM 635 O O . GLN A 1 83 ? -9.049 -2.570 18.174 1.00 96.06 83 GLN A O 1
ATOM 640 N N . VAL A 1 84 ? -10.658 -2.685 19.751 1.00 95.81 84 VAL A N 1
ATOM 641 C CA . VAL A 1 84 ? -10.285 -1.438 20.425 1.00 95.81 84 VAL A CA 1
ATOM 642 C C . VAL A 1 84 ? -8.922 -1.594 21.105 1.00 95.81 84 VAL A C 1
ATOM 644 O O . VAL A 1 84 ? -8.680 -2.572 21.824 1.00 95.81 84 VAL A O 1
ATOM 647 N N . THR A 1 85 ? -8.034 -0.620 20.910 1.00 94.38 85 THR A N 1
ATOM 648 C CA . THR A 1 85 ? -6.699 -0.620 21.511 1.00 94.38 85 THR A CA 1
ATOM 649 C C . THR A 1 85 ? -6.779 -0.481 23.038 1.00 94.38 85 THR A C 1
ATOM 651 O O . THR A 1 85 ? -7.657 0.210 23.565 1.00 94.38 85 THR A O 1
ATOM 654 N N . PRO A 1 86 ? -5.856 -1.104 23.799 1.00 92.69 86 PRO A N 1
ATOM 655 C CA . PRO A 1 86 ? -5.815 -0.933 25.252 1.00 92.69 86 PRO A CA 1
ATOM 656 C C . PRO A 1 86 ? -5.661 0.533 25.675 1.00 92.69 86 PRO A C 1
ATOM 658 O O . PRO A 1 86 ? -6.281 0.965 26.644 1.00 92.69 86 PRO A O 1
ATOM 661 N N . LEU A 1 87 ? -4.873 1.309 24.920 1.00 90.94 87 LEU A N 1
ATOM 662 C CA . LEU A 1 87 ? -4.647 2.726 25.188 1.00 90.94 87 LEU A CA 1
ATOM 663 C C . LEU A 1 87 ? -5.942 3.540 25.064 1.00 90.94 87 LEU A C 1
ATOM 665 O O . LEU A 1 87 ? -6.242 4.328 25.958 1.00 90.94 87 LEU A O 1
ATOM 669 N N . ALA A 1 88 ? -6.752 3.291 24.030 1.00 91.75 88 ALA A N 1
ATOM 670 C CA . ALA A 1 88 ? -8.025 3.984 23.858 1.00 91.75 88 ALA A CA 1
ATOM 671 C C . ALA A 1 88 ? -9.010 3.699 25.002 1.00 91.75 88 ALA A C 1
ATOM 673 O O . ALA A 1 88 ? -9.694 4.607 25.468 1.00 91.75 88 ALA A O 1
ATOM 674 N N . LYS A 1 89 ? -9.033 2.471 25.535 1.00 91.38 89 LYS A N 1
ATOM 675 C CA . LYS A 1 89 ? -9.863 2.119 26.705 1.00 91.38 89 LYS A CA 1
ATOM 676 C C . LYS A 1 89 ? -9.436 2.871 27.966 1.00 91.38 89 LYS A C 1
ATOM 678 O O . LYS A 1 89 ? -10.284 3.294 28.751 1.00 91.38 89 LYS A O 1
ATOM 683 N N . ILE A 1 90 ? -8.129 3.047 28.164 1.00 91.25 90 ILE A N 1
ATOM 684 C CA . ILE A 1 90 ? -7.576 3.779 29.313 1.00 91.25 90 ILE A CA 1
ATOM 685 C C . ILE A 1 90 ? -7.891 5.274 29.194 1.00 91.25 90 ILE A C 1
ATOM 687 O O . ILE A 1 90 ? -8.386 5.869 30.150 1.00 91.25 90 ILE A O 1
ATOM 691 N N . LEU A 1 91 ? -7.639 5.868 28.025 1.00 90.56 91 LEU A N 1
ATOM 692 C CA . LEU A 1 91 ? -7.781 7.310 27.803 1.00 90.56 91 LEU A CA 1
ATOM 693 C C . LEU A 1 91 ? -9.237 7.760 27.644 1.00 90.56 91 LEU A C 1
ATOM 695 O O . LEU A 1 91 ? -9.586 8.865 28.056 1.00 90.56 91 LEU A O 1
ATOM 699 N N . HIS A 1 92 ? -10.092 6.916 27.067 1.00 91.31 92 HIS A N 1
ATOM 700 C CA . HIS A 1 92 ? -11.458 7.281 26.684 1.00 91.31 92 HIS A CA 1
ATOM 701 C C . HIS A 1 92 ? -12.533 6.450 27.399 1.00 91.31 92 HIS A C 1
ATOM 703 O O . HIS A 1 92 ? -13.721 6.667 27.179 1.00 91.31 92 HIS A O 1
ATOM 709 N N . GL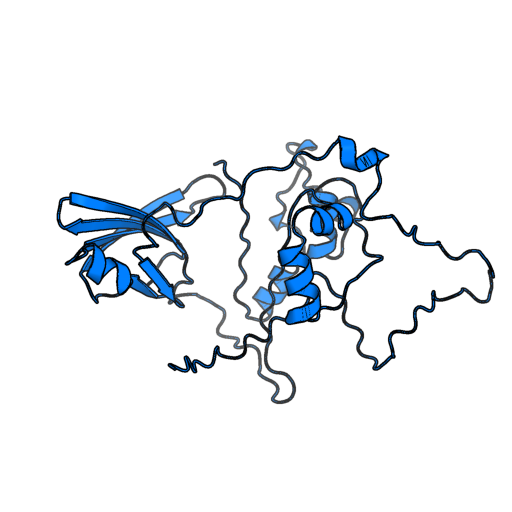Y A 1 93 ? -12.165 5.546 28.314 1.00 89.06 93 GLY A N 1
ATOM 710 C CA . GLY A 1 93 ? -13.110 4.749 29.100 1.00 89.06 93 GLY A CA 1
ATOM 711 C C . GLY A 1 93 ? -13.827 3.654 28.297 1.00 89.06 93 GLY A C 1
ATOM 712 O O . GLY A 1 93 ? -13.227 3.075 27.397 1.00 89.06 93 GLY A O 1
ATOM 713 N N . PRO A 1 94 ? -15.092 3.310 28.629 1.00 91.31 94 PRO A N 1
ATOM 714 C CA . PRO A 1 94 ? -15.885 2.374 27.836 1.00 91.31 94 PRO A CA 1
ATOM 715 C C . PRO A 1 94 ? -16.069 2.890 26.407 1.00 91.31 94 PRO A C 1
ATOM 717 O O . PRO A 1 94 ? -16.862 3.796 26.161 1.00 91.31 94 PRO A O 1
ATOM 720 N N . VAL A 1 95 ? -15.316 2.306 25.478 1.00 94.69 95 VAL A N 1
ATOM 721 C CA . VAL A 1 95 ? -15.395 2.622 24.054 1.00 94.69 95 VAL A CA 1
ATOM 722 C C . VAL A 1 95 ? -16.439 1.725 23.394 1.00 94.69 95 VAL A C 1
ATOM 724 O O . VAL A 1 95 ? -16.418 0.502 23.568 1.00 94.69 95 VAL A O 1
ATOM 727 N N . LYS A 1 96 ? -17.320 2.343 22.608 1.00 96.12 96 LYS A N 1
ATOM 728 C CA . LYS A 1 96 ? -18.250 1.669 21.696 1.00 96.12 96 LYS A CA 1
ATOM 729 C C . LYS A 1 96 ? -17.903 2.064 20.273 1.00 96.12 96 LYS A C 1
ATOM 731 O O . LYS A 1 96 ? -17.723 3.253 20.023 1.00 96.12 96 LYS A O 1
ATOM 736 N N . CYS A 1 97 ? -17.817 1.101 19.365 1.00 97.38 97 CYS A N 1
ATOM 737 C CA . CYS A 1 97 ? -17.466 1.347 17.970 1.00 97.38 97 CYS A CA 1
ATOM 738 C C . CYS A 1 97 ? -18.484 0.718 17.027 1.00 97.38 97 CYS A C 1
ATOM 740 O O . CYS A 1 97 ? -18.965 -0.382 17.280 1.00 97.38 97 CYS A O 1
ATOM 742 N N . GLN A 1 98 ? -18.777 1.393 15.923 1.00 97.94 98 GLN A N 1
ATOM 743 C CA . GLN A 1 98 ? -19.604 0.906 14.828 1.00 97.94 98 GLN A CA 1
ATOM 744 C C . GLN A 1 98 ? -18.730 0.727 13.591 1.00 97.94 98 GLN A C 1
ATOM 746 O O . GLN A 1 98 ? -18.072 1.667 13.155 1.00 97.94 98 GLN A O 1
ATOM 751 N N . PHE A 1 99 ? -18.730 -0.483 13.043 1.00 97.81 99 PHE A N 1
ATOM 752 C CA . PHE A 1 99 ? -18.019 -0.863 11.829 1.00 97.81 99 PHE A CA 1
ATOM 753 C C . PHE A 1 99 ? -19.021 -0.948 10.690 1.00 97.81 99 PHE A C 1
ATOM 755 O O . PHE A 1 99 ? -19.845 -1.860 10.678 1.00 97.81 99 PHE A O 1
ATOM 762 N N . THR A 1 100 ? -18.950 -0.020 9.745 1.00 97.38 100 THR A N 1
ATOM 763 C CA . THR A 1 100 ? -19.758 -0.019 8.525 1.00 97.38 100 THR A CA 1
ATOM 764 C C . THR A 1 100 ? -18.922 -0.573 7.382 1.00 97.38 100 THR A C 1
ATOM 766 O O . THR A 1 100 ? -17.923 0.024 6.986 1.00 97.38 100 THR A O 1
ATOM 769 N N . GLU A 1 101 ? -19.317 -1.731 6.858 1.00 95.69 101 GLU A N 1
ATOM 770 C CA . GLU A 1 101 ? -18.643 -2.372 5.726 1.00 95.69 101 GLU A CA 1
ATOM 771 C C . GLU A 1 101 ? -18.587 -1.438 4.508 1.00 95.69 101 GLU A C 1
ATOM 773 O O . GLU A 1 101 ? -19.586 -0.807 4.159 1.00 95.69 101 GLU A O 1
ATOM 778 N N . LEU A 1 102 ? -17.443 -1.391 3.825 1.00 93.50 102 LEU A N 1
ATOM 779 C CA . LEU A 1 102 ? -17.293 -0.702 2.544 1.00 93.50 102 LEU A CA 1
ATOM 780 C C . LEU A 1 102 ? -17.208 -1.739 1.427 1.00 93.50 102 LEU A C 1
ATOM 782 O O . LEU A 1 102 ? -16.321 -2.590 1.423 1.00 93.50 102 LEU A O 1
ATOM 786 N N . LEU A 1 103 ? -18.153 -1.699 0.493 1.00 90.81 103 LEU A N 1
ATOM 787 C CA . LEU A 1 103 ? -18.273 -2.638 -0.617 1.00 90.81 103 LEU A CA 1
ATOM 788 C C . LEU A 1 103 ? -17.990 -1.899 -1.924 1.00 90.81 103 LEU A C 1
ATOM 790 O O . LEU A 1 103 ? -18.807 -1.101 -2.390 1.00 90.81 103 LEU A O 1
ATOM 794 N N . ARG A 1 104 ? -16.835 -2.176 -2.528 1.00 85.44 104 ARG A N 1
ATOM 795 C CA . ARG A 1 104 ? -16.477 -1.633 -3.840 1.00 85.44 104 ARG A CA 1
ATOM 796 C C . ARG A 1 104 ? -17.323 -2.316 -4.919 1.00 85.44 104 ARG A C 1
ATOM 798 O O . ARG A 1 104 ? -17.298 -3.542 -5.028 1.00 85.44 104 ARG A O 1
ATOM 805 N N . LYS A 1 105 ? -18.109 -1.539 -5.669 1.00 85.88 105 LYS A N 1
ATOM 806 C CA . LYS A 1 105 ? -18.910 -2.034 -6.803 1.00 85.88 105 LYS A CA 1
ATOM 807 C C . LYS A 1 105 ? -18.100 -2.049 -8.090 1.00 85.88 105 LYS A C 1
ATOM 809 O O . LYS A 1 105 ? -18.178 -3.014 -8.840 1.00 85.88 105 LYS A O 1
ATOM 814 N N . ASP A 1 106 ? -17.341 -0.984 -8.308 1.00 83.12 106 ASP A N 1
ATOM 815 C CA . ASP A 1 106 ? -16.457 -0.790 -9.450 1.00 83.12 106 ASP A CA 1
ATOM 816 C C . ASP A 1 106 ? -15.309 0.155 -9.054 1.00 83.12 106 ASP A C 1
ATOM 818 O O . ASP A 1 106 ? -15.100 0.450 -7.873 1.00 83.12 106 ASP A O 1
ATOM 822 N N . GLU A 1 107 ? -14.518 0.591 -10.029 1.00 74.44 107 GLU A N 1
ATOM 823 C CA . GLU A 1 107 ? -13.343 1.427 -9.794 1.00 74.44 107 GLU A CA 1
ATOM 824 C C . GLU A 1 107 ? -13.674 2.767 -9.130 1.00 74.44 107 GLU A C 1
ATOM 826 O O . GLU A 1 107 ? -12.869 3.240 -8.327 1.00 74.44 107 GLU A O 1
ATOM 831 N N . TYR A 1 108 ? -14.870 3.309 -9.373 1.00 80.25 108 TYR A N 1
ATOM 832 C CA . TYR A 1 108 ? -15.281 4.651 -8.958 1.00 80.25 108 TYR A CA 1
ATOM 833 C C . TYR A 1 108 ? -16.361 4.650 -7.873 1.00 80.25 108 TYR A C 1
ATOM 835 O O . TYR A 1 108 ? -16.571 5.657 -7.202 1.00 80.25 108 TYR A O 1
ATOM 843 N N . ASN A 1 109 ? -17.057 3.530 -7.674 1.00 83.56 109 ASN A N 1
ATOM 844 C CA . ASN A 1 109 ? -18.207 3.457 -6.782 1.00 83.56 109 ASN A CA 1
ATOM 845 C C . ASN A 1 109 ? -17.970 2.505 -5.609 1.00 83.56 109 ASN A C 1
ATOM 847 O O . ASN A 1 109 ? -17.772 1.296 -5.770 1.00 83.56 109 ASN A O 1
ATOM 851 N N . THR A 1 110 ? -18.125 3.044 -4.402 1.00 88.06 110 THR A N 1
ATOM 852 C CA . THR A 1 110 ? -18.185 2.280 -3.152 1.00 88.06 110 THR A CA 1
ATOM 853 C C . THR A 1 110 ? -19.549 2.476 -2.506 1.00 88.06 110 THR A C 1
ATOM 855 O O . THR A 1 110 ? -20.058 3.592 -2.432 1.00 88.06 110 THR A O 1
ATOM 858 N N . VAL A 1 111 ? -20.160 1.391 -2.035 1.00 92.06 111 VAL A N 1
ATOM 859 C CA . VAL A 1 111 ? -21.404 1.438 -1.256 1.00 92.06 111 VAL A CA 1
ATOM 860 C C . VAL A 1 111 ? -21.175 0.920 0.151 1.00 92.06 111 VAL A C 1
ATOM 862 O O . VAL A 1 111 ? -20.302 0.087 0.387 1.00 92.06 111 VAL A O 1
ATOM 865 N N . THR A 1 112 ? -21.984 1.388 1.093 1.00 93.94 112 THR A N 1
ATOM 866 C CA . THR A 1 112 ? -21.963 0.875 2.459 1.00 93.94 112 THR A CA 1
ATOM 867 C C . THR A 1 112 ? -22.734 -0.442 2.559 1.00 93.94 112 THR A C 1
ATOM 869 O O . THR A 1 112 ? -23.781 -0.634 1.936 1.00 93.94 112 THR A O 1
ATOM 872 N N . GLY A 1 113 ? -22.169 -1.379 3.314 1.00 92.19 113 GLY A N 1
ATOM 873 C CA . GLY A 1 113 ? -22.751 -2.674 3.639 1.00 92.19 113 GLY A CA 1
ATOM 874 C C . GLY A 1 113 ? -23.351 -2.688 5.042 1.00 92.19 113 GLY A C 1
ATOM 875 O O . GLY A 1 113 ? -23.974 -1.723 5.487 1.00 92.19 113 GLY A O 1
ATOM 876 N N . ARG A 1 114 ? -23.189 -3.808 5.751 1.00 94.56 114 ARG A N 1
ATOM 877 C CA . ARG A 1 114 ? -23.722 -3.964 7.108 1.00 94.56 114 ARG A CA 1
ATOM 878 C C . ARG A 1 114 ? -22.941 -3.102 8.099 1.00 94.56 114 ARG A C 1
ATOM 880 O O . ARG A 1 114 ? -21.715 -3.058 8.051 1.00 94.56 114 ARG A O 1
ATOM 887 N N . THR A 1 115 ? -23.650 -2.510 9.058 1.00 97.12 115 THR A N 1
ATOM 888 C CA . THR A 1 115 ? -23.037 -1.904 10.245 1.00 97.12 115 THR A CA 1
ATOM 889 C C . THR A 1 115 ? -23.093 -2.873 11.422 1.00 97.12 115 THR A C 1
ATOM 891 O O . THR A 1 115 ? -24.155 -3.409 11.740 1.00 97.12 115 THR A O 1
ATOM 894 N N . THR A 1 116 ? -21.953 -3.104 12.071 1.00 96.94 116 THR A N 1
ATOM 895 C CA . THR A 1 116 ? -21.826 -3.963 13.256 1.00 96.94 116 THR A CA 1
ATOM 896 C C . THR A 1 116 ? -21.224 -3.168 14.403 1.00 96.94 116 THR A C 1
ATOM 898 O O . THR A 1 116 ? -20.159 -2.574 14.253 1.00 96.94 116 THR A O 1
ATOM 901 N N . SER A 1 117 ? -21.888 -3.174 15.554 1.00 97.31 117 SER A N 1
ATOM 902 C CA . SER A 1 117 ? -21.369 -2.539 16.764 1.00 97.31 117 SER A CA 1
ATOM 903 C C . SER A 1 117 ? -20.530 -3.522 17.571 1.00 97.31 117 SER A C 1
ATOM 905 O O . SER A 1 117 ? -20.908 -4.685 17.695 1.00 97.31 117 SER A O 1
ATOM 907 N N . ILE A 1 118 ? -19.427 -3.036 18.133 1.00 96.38 118 ILE A N 1
ATOM 908 C CA . ILE A 1 118 ? -18.630 -3.740 19.137 1.00 96.38 118 ILE A CA 1
ATOM 909 C C . ILE A 1 118 ? -18.443 -2.850 20.366 1.00 96.38 118 ILE A C 1
ATOM 911 O O . ILE A 1 118 ? -18.315 -1.623 20.253 1.00 96.38 118 ILE A O 1
ATOM 915 N N . GLU A 1 119 ? -18.383 -3.463 21.539 1.00 93.31 119 GLU A N 1
ATOM 916 C CA . GLU A 1 119 ? -18.097 -2.790 22.803 1.00 93.31 119 GLU A CA 1
ATOM 917 C C . GLU A 1 119 ? -16.830 -3.349 23.463 1.00 93.31 119 GLU A C 1
ATOM 919 O O . GLU A 1 119 ? -16.629 -4.557 23.562 1.00 93.31 119 GLU A O 1
ATOM 924 N N . GLN A 1 120 ? -15.976 -2.456 23.972 1.00 87.81 120 GLN A N 1
ATOM 925 C CA . GLN A 1 120 ? -14.822 -2.803 24.812 1.00 87.81 120 GLN A CA 1
ATOM 926 C C . GLN A 1 120 ? -13.883 -3.882 24.221 1.00 87.81 120 GLN A C 1
ATOM 928 O O . GLN A 1 120 ? -13.025 -3.573 23.391 1.00 87.81 120 GLN A O 1
ATOM 933 N N . ASP A 1 121 ? -13.961 -5.117 24.724 1.00 91.81 121 ASP A N 1
ATOM 934 C CA . ASP A 1 121 ? -13.103 -6.256 24.366 1.00 91.81 121 ASP A CA 1
ATOM 935 C C . ASP A 1 121 ? -13.679 -7.116 23.234 1.00 91.81 121 ASP A C 1
ATOM 937 O O . ASP A 1 121 ? -13.035 -8.072 22.790 1.00 91.81 121 ASP A O 1
ATOM 941 N N . GLU A 1 122 ? -14.873 -6.775 22.748 1.00 96.06 122 GLU A N 1
ATOM 942 C CA . GLU A 1 122 ? -15.448 -7.404 21.571 1.00 96.06 122 GLU A CA 1
ATOM 943 C C . GLU A 1 122 ? -14.583 -7.160 20.333 1.00 96.06 122 GLU A C 1
ATOM 945 O O . GLU A 1 122 ? -13.854 -6.173 20.198 1.00 96.06 122 GLU A O 1
ATOM 950 N N . LYS A 1 123 ? -14.657 -8.124 19.418 1.00 96.00 123 LYS A N 1
ATOM 951 C CA . LYS A 1 123 ? -13.835 -8.180 18.216 1.00 96.00 123 LYS A CA 1
ATOM 952 C C . LYS A 1 123 ? -14.732 -8.099 17.000 1.00 96.00 123 LYS A C 1
ATOM 954 O O . LYS A 1 123 ? -15.670 -8.884 16.871 1.00 96.00 123 LYS A O 1
ATOM 959 N N . TYR A 1 124 ? -14.395 -7.203 16.085 1.00 96.31 124 TYR A N 1
ATOM 960 C CA . TYR A 1 124 ? -14.986 -7.197 14.759 1.00 96.31 124 TYR A CA 1
ATOM 961 C C . TYR A 1 124 ? -14.215 -8.166 13.861 1.00 96.31 124 TYR A C 1
ATOM 963 O O . TYR A 1 124 ? -12.983 -8.156 13.849 1.00 96.31 124 TYR A O 1
ATOM 971 N N . ILE A 1 125 ? -14.927 -9.014 13.119 1.00 95.06 125 ILE A N 1
ATOM 972 C CA . ILE A 1 125 ? -14.324 -9.985 12.201 1.00 95.06 125 ILE A CA 1
ATOM 973 C C . ILE A 1 125 ? -14.712 -9.612 10.775 1.00 95.06 125 ILE A C 1
ATOM 975 O O . ILE A 1 125 ? -15.891 -9.622 10.418 1.00 95.06 125 ILE A O 1
ATOM 979 N N . PHE A 1 126 ? -13.711 -9.346 9.942 1.00 93.38 126 PHE A N 1
ATOM 980 C CA . PHE A 1 126 ? -13.899 -9.091 8.519 1.00 93.38 126 PHE A CA 1
ATOM 981 C C . PHE A 1 126 ? -14.311 -10.392 7.831 1.00 93.38 126 PHE A C 1
ATOM 983 O O . PHE A 1 126 ? -13.531 -11.341 7.750 1.00 93.38 126 PHE A O 1
ATOM 990 N N . THR A 1 127 ? -15.561 -10.465 7.373 1.00 89.94 127 THR A N 1
ATOM 991 C CA . THR A 1 127 ? -16.132 -11.672 6.747 1.00 89.94 127 THR A CA 1
ATOM 992 C C . THR A 1 127 ? -16.541 -11.434 5.299 1.00 89.94 127 THR A C 1
ATOM 994 O O . THR A 1 127 ? -16.249 -12.276 4.451 1.00 89.94 127 THR A O 1
ATOM 997 N N . ASN A 1 128 ? -17.168 -10.293 4.998 1.00 87.62 128 ASN A N 1
ATOM 998 C CA . ASN A 1 128 ? -17.712 -10.009 3.665 1.00 87.62 128 ASN A CA 1
ATOM 999 C C . ASN A 1 128 ? -16.824 -9.065 2.843 1.00 87.62 128 ASN A C 1
ATOM 1001 O O . ASN A 1 128 ? -16.712 -9.236 1.628 1.00 87.62 128 ASN A O 1
ATOM 1005 N N . THR A 1 129 ? -16.153 -8.122 3.505 1.00 90.50 129 THR A N 1
ATOM 1006 C CA . THR A 1 129 ? -15.296 -7.094 2.899 1.00 90.50 129 THR A CA 1
ATOM 1007 C C . THR A 1 129 ? -13.947 -7.012 3.605 1.00 90.50 129 THR A C 1
ATOM 1009 O O . THR A 1 129 ? -13.829 -7.449 4.750 1.00 90.50 129 THR A O 1
ATOM 1012 N N . ASP A 1 130 ? -12.964 -6.439 2.915 1.00 90.19 130 ASP A N 1
ATOM 1013 C CA . ASP A 1 130 ? -11.630 -6.159 3.439 1.00 90.19 130 ASP A CA 1
ATOM 1014 C C . ASP A 1 130 ? -11.525 -4.757 4.076 1.00 90.19 130 ASP A C 1
ATOM 1016 O O . ASP A 1 130 ? -10.499 -4.427 4.666 1.00 90.19 130 ASP A O 1
ATOM 1020 N N . TYR A 1 131 ? -12.583 -3.936 3.988 1.00 92.88 131 TYR A N 1
ATOM 1021 C CA . TYR A 1 131 ? -12.577 -2.531 4.411 1.00 92.88 131 TYR A CA 1
ATOM 1022 C C . TYR A 1 131 ? -13.824 -2.160 5.217 1.00 92.88 131 TYR A C 1
ATOM 1024 O O . TYR A 1 131 ? -14.943 -2.549 4.876 1.00 92.88 131 TYR A O 1
ATOM 1032 N N . ALA A 1 132 ? -13.649 -1.354 6.260 1.00 95.69 132 ALA A N 1
ATOM 1033 C CA . ALA A 1 132 ? -14.750 -0.779 7.024 1.00 95.69 132 ALA A CA 1
ATOM 1034 C C . ALA A 1 132 ? -14.469 0.680 7.394 1.00 95.69 132 ALA A C 1
ATOM 1036 O O . ALA A 1 132 ? -13.357 1.023 7.796 1.00 95.69 132 ALA A O 1
ATOM 1037 N N . GLU A 1 133 ? -15.494 1.523 7.308 1.00 96.31 133 GLU A N 1
ATOM 1038 C CA . GLU A 1 133 ? -15.521 2.799 8.019 1.00 96.31 133 GLU A CA 1
ATOM 1039 C C . GLU A 1 133 ? -15.853 2.515 9.484 1.00 96.31 133 GLU A C 1
ATOM 1041 O O . GLU A 1 133 ? -16.784 1.761 9.782 1.00 96.31 133 GLU A O 1
ATOM 1046 N N . VAL A 1 134 ? -15.099 3.104 10.406 1.00 96.94 134 VAL A N 1
ATOM 1047 C CA . VAL A 1 134 ? -15.275 2.881 11.838 1.00 96.94 134 VAL A CA 1
ATOM 1048 C C . VAL A 1 134 ? -15.516 4.198 12.544 1.00 96.94 134 VAL A C 1
ATOM 1050 O O . VAL A 1 134 ? -14.723 5.130 12.424 1.00 96.94 134 VAL A O 1
ATOM 1053 N N . THR A 1 135 ? -16.594 4.257 13.319 1.00 96.94 135 THR A N 1
ATOM 1054 C CA . THR A 1 135 ? -16.885 5.368 14.227 1.00 96.94 135 THR A CA 1
ATOM 1055 C C . THR A 1 135 ? -16.921 4.856 15.657 1.00 96.94 135 THR A C 1
ATOM 1057 O O . THR A 1 135 ? -17.637 3.913 15.976 1.00 96.94 135 THR A O 1
ATOM 1060 N N . CYS A 1 136 ? -16.131 5.461 16.533 1.00 96.31 136 CYS A N 1
ATOM 1061 C CA . CYS A 1 136 ? -16.059 5.117 17.943 1.00 96.31 136 CYS A CA 1
ATOM 1062 C C . CYS A 1 136 ? -16.476 6.298 18.817 1.00 96.31 136 CYS A C 1
ATOM 1064 O O . CYS A 1 136 ? -16.226 7.456 18.487 1.00 96.31 136 CYS A O 1
ATOM 1066 N N . SER A 1 137 ? -17.073 5.992 19.965 1.00 95.69 137 SER A N 1
ATOM 1067 C CA . SER A 1 137 ? -17.444 6.948 21.006 1.00 95.69 137 SER A CA 1
ATOM 1068 C C . SER A 1 137 ? -16.918 6.485 22.360 1.00 95.69 137 SER A C 1
ATOM 1070 O O . SER A 1 137 ? -17.052 5.304 22.697 1.00 95.69 137 SER A O 1
ATOM 1072 N N . GLY A 1 138 ? -16.347 7.411 23.126 1.00 93.31 138 GLY A N 1
ATOM 1073 C CA . GLY A 1 138 ? -15.872 7.194 24.491 1.00 93.31 138 GLY A CA 1
ATOM 1074 C C . GLY A 1 138 ? -16.562 8.108 25.507 1.00 93.31 138 GLY A C 1
ATOM 1075 O O . GLY A 1 138 ? -17.614 8.697 25.250 1.00 93.31 138 GLY A O 1
ATOM 1076 N N . LYS A 1 139 ? -15.955 8.236 26.689 1.00 91.31 139 LYS A N 1
ATOM 1077 C CA . LYS A 1 139 ? -16.374 9.158 27.753 1.00 91.31 139 LYS A CA 1
ATOM 1078 C C . LYS A 1 139 ? -16.360 10.611 27.272 1.00 91.31 139 LYS A C 1
ATOM 1080 O O . LYS A 1 139 ? -15.612 10.975 26.367 1.00 91.31 139 LYS A O 1
ATOM 1085 N N . GLU A 1 140 ? -17.184 11.435 27.919 1.00 87.56 140 GLU A N 1
ATOM 1086 C CA . GLU A 1 140 ? -17.236 12.893 27.708 1.00 87.56 140 GLU A CA 1
ATOM 1087 C C . GLU A 1 140 ? -17.533 13.308 26.254 1.00 87.56 140 GLU A C 1
ATOM 1089 O O . GLU A 1 140 ? -17.200 14.409 25.831 1.00 87.56 140 GLU A O 1
ATOM 1094 N N . GLY A 1 141 ? -18.171 12.428 25.475 1.00 85.56 141 GLY A N 1
ATOM 1095 C CA . GLY A 1 141 ? -18.540 12.714 24.088 1.00 85.56 141 GLY A CA 1
ATOM 1096 C C . GLY A 1 141 ? -17.366 12.705 23.106 1.00 85.56 141 GLY A C 1
ATOM 1097 O O . GLY A 1 141 ? -17.550 13.111 21.960 1.00 85.56 141 GLY A O 1
ATOM 1098 N N . LYS A 1 142 ? -16.176 12.231 23.509 1.00 91.06 142 LYS A N 1
ATOM 1099 C CA . LYS A 1 142 ? -15.058 12.042 22.576 1.00 91.06 142 LYS A CA 1
ATOM 1100 C C . LYS A 1 142 ? -15.433 11.025 21.506 1.00 91.06 142 LYS A C 1
ATOM 1102 O O . LYS A 1 142 ? -15.956 9.951 21.814 1.00 91.06 142 LYS A O 1
ATOM 1107 N N . THR A 1 143 ? -15.124 11.359 20.261 1.00 93.88 143 THR A N 1
ATOM 1108 C CA . THR A 1 143 ? -15.366 10.497 19.107 1.00 93.88 143 THR A CA 1
ATOM 1109 C C . THR A 1 143 ? -14.089 10.313 18.307 1.00 93.88 143 THR A C 1
ATOM 1111 O O . THR A 1 143 ? -13.213 11.174 18.312 1.00 93.88 143 THR A O 1
ATOM 1114 N N . TRP A 1 144 ? -13.992 9.175 17.633 1.00 93.94 144 TRP A N 1
ATOM 1115 C CA . TRP A 1 144 ? -12.910 8.855 16.712 1.00 93.94 144 TRP A CA 1
ATOM 1116 C C . TRP A 1 144 ? -13.511 8.238 15.458 1.00 93.94 144 TRP A C 1
ATOM 1118 O O . TRP A 1 144 ? -14.438 7.430 15.546 1.00 93.94 144 TRP A O 1
ATOM 1128 N N . LYS A 1 145 ? -13.008 8.631 14.291 1.00 94.38 145 LYS A N 1
ATOM 1129 C CA . LYS A 1 145 ? -13.467 8.126 13.001 1.00 94.38 145 LYS A CA 1
ATOM 1130 C C . LYS A 1 145 ? -12.263 7.812 12.128 1.00 94.38 145 LYS A C 1
ATOM 1132 O O . LYS A 1 145 ? -11.383 8.654 11.997 1.00 94.38 145 LYS A O 1
ATOM 1137 N N . SER A 1 146 ? -12.247 6.629 11.522 1.00 93.62 146 SER A N 1
ATOM 1138 C CA . SER A 1 146 ? -11.214 6.241 10.558 1.00 93.62 146 SER A CA 1
ATOM 1139 C C . SER A 1 146 ? -11.699 5.114 9.643 1.00 93.62 146 SER A C 1
ATOM 1141 O O . SER A 1 146 ? -12.813 4.609 9.792 1.00 93.62 146 SER A O 1
ATOM 1143 N N . TYR A 1 147 ? -10.848 4.707 8.709 1.00 92.56 147 TYR A N 1
ATOM 1144 C CA . TYR A 1 147 ? -11.040 3.541 7.857 1.00 92.56 147 TYR A CA 1
ATOM 1145 C C . TYR A 1 147 ? -10.064 2.445 8.271 1.00 92.56 147 TYR A C 1
ATOM 1147 O O . TYR A 1 147 ? -8.883 2.699 8.491 1.00 92.56 147 TYR A O 1
ATOM 1155 N N . VAL A 1 148 ? -10.554 1.214 8.377 1.00 93.25 148 VAL A N 1
ATOM 1156 C CA . VAL A 1 148 ? -9.741 0.060 8.768 1.00 93.25 148 VAL A CA 1
ATOM 1157 C C . VAL A 1 148 ? -9.780 -0.973 7.656 1.00 93.25 148 VAL A C 1
ATOM 1159 O O . VAL A 1 148 ? -10.855 -1.353 7.188 1.00 93.25 148 VAL A O 1
ATOM 1162 N N . ALA A 1 149 ? -8.595 -1.441 7.269 1.00 91.06 149 ALA A N 1
ATOM 1163 C CA . ALA A 1 149 ? -8.414 -2.516 6.309 1.00 91.06 149 ALA A CA 1
ATOM 1164 C C . ALA A 1 149 ? -7.889 -3.782 7.000 1.00 91.06 149 ALA A C 1
ATOM 1166 O O . ALA A 1 149 ? -7.046 -3.722 7.904 1.00 91.06 149 ALA A O 1
ATOM 1167 N N . ALA A 1 150 ? -8.399 -4.933 6.574 1.00 90.50 150 ALA A N 1
ATOM 1168 C CA . ALA A 1 150 ? -7.971 -6.247 7.033 1.00 90.50 150 ALA A CA 1
ATOM 1169 C C . ALA A 1 150 ? -8.473 -7.334 6.074 1.00 90.50 150 ALA A C 1
ATOM 1171 O O . ALA A 1 150 ? -9.628 -7.284 5.660 1.00 90.50 150 ALA A O 1
ATOM 1172 N N . PRO A 1 151 ? -7.668 -8.364 5.768 1.00 88.00 151 PRO A N 1
ATOM 1173 C CA . PRO A 1 151 ? -8.104 -9.443 4.888 1.00 88.00 151 PRO A CA 1
ATOM 1174 C C . PRO A 1 151 ? -9.287 -10.196 5.501 1.00 88.00 151 PRO A C 1
ATOM 1176 O O . PRO A 1 151 ? -9.203 -10.648 6.645 1.00 88.00 151 PRO A O 1
ATOM 1179 N N . ARG A 1 152 ? -10.372 -10.395 4.753 1.00 88.50 152 ARG A N 1
ATOM 1180 C CA . ARG A 1 152 ? -11.544 -11.151 5.223 1.00 88.50 152 ARG A CA 1
ATOM 1181 C C . ARG A 1 152 ? -11.254 -12.639 5.444 1.00 88.50 152 ARG A C 1
ATOM 1183 O O . ARG A 1 152 ? -10.397 -13.234 4.797 1.00 88.50 152 ARG A O 1
ATOM 1190 N N . THR A 1 153 ? -11.999 -13.278 6.342 1.00 83.00 153 THR A N 1
ATOM 1191 C CA . THR A 1 153 ? -11.843 -14.713 6.652 1.00 83.00 153 THR A CA 1
ATOM 1192 C C . THR A 1 153 ? -12.386 -15.629 5.557 1.00 83.00 153 THR A C 1
ATOM 1194 O O . THR A 1 153 ? -11.812 -16.684 5.296 1.00 83.00 153 THR A O 1
ATOM 1197 N N . 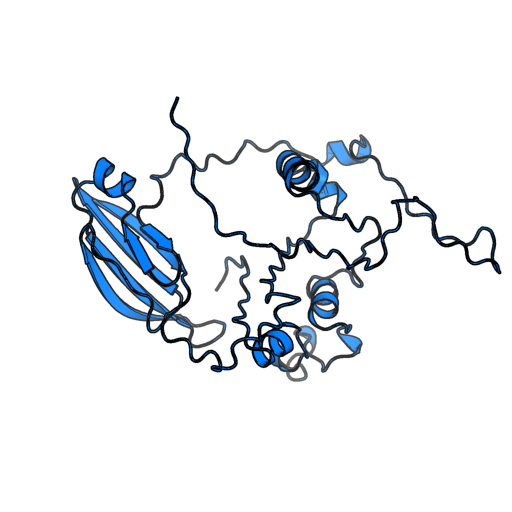ASN A 1 154 ? -13.470 -15.229 4.886 1.00 72.38 154 ASN A N 1
ATOM 1198 C CA . ASN A 1 154 ? -14.143 -16.023 3.852 1.00 72.38 154 ASN A CA 1
ATOM 1199 C C . ASN A 1 154 ? -13.550 -15.789 2.459 1.00 72.38 154 ASN A C 1
ATOM 1201 O O . ASN A 1 154 ? -14.275 -15.685 1.465 1.00 72.38 154 ASN A O 1
ATOM 1205 N N . LEU A 1 155 ? -12.227 -15.682 2.362 1.00 69.44 155 LEU A N 1
ATOM 1206 C CA . LEU A 1 155 ? -11.599 -15.618 1.055 1.00 69.44 155 LEU A CA 1
ATOM 1207 C C . LEU A 1 155 ? -11.801 -16.963 0.350 1.00 69.44 155 LEU A C 1
ATOM 1209 O O . LEU A 1 155 ? -11.332 -18.004 0.810 1.00 69.44 155 LEU A O 1
ATOM 1213 N N . GLN A 1 156 ? -12.440 -16.925 -0.819 1.00 58.06 156 GLN A N 1
ATOM 1214 C CA . GLN A 1 156 ? -12.425 -18.011 -1.802 1.00 58.06 156 GLN A CA 1
ATOM 1215 C C . GLN A 1 156 ? -11.020 -18.131 -2.430 1.00 58.06 156 GLN A C 1
ATOM 1217 O O . GLN A 1 156 ? -10.882 -18.248 -3.648 1.00 58.06 156 GLN A O 1
ATOM 1222 N N . VAL A 1 157 ? -9.948 -18.045 -1.630 1.00 57.84 157 VAL A N 1
ATOM 1223 C CA . VAL A 1 157 ? -8.608 -18.369 -2.116 1.00 57.84 157 VAL A CA 1
ATOM 1224 C C . VAL A 1 157 ? -8.669 -19.840 -2.487 1.00 57.84 157 VAL A C 1
ATOM 1226 O O . VAL A 1 157 ? -9.048 -20.681 -1.664 1.00 57.84 157 VAL A O 1
ATOM 1229 N N . ARG A 1 158 ? -8.366 -20.148 -3.754 1.00 53.53 158 ARG A N 1
ATOM 1230 C CA . ARG A 1 158 ? -8.243 -21.524 -4.240 1.00 53.53 158 ARG A CA 1
ATOM 1231 C C . ARG A 1 158 ? -7.500 -22.318 -3.167 1.00 53.53 158 ARG A C 1
ATOM 1233 O O . ARG A 1 158 ? -6.373 -21.982 -2.831 1.00 53.53 158 ARG A O 1
ATOM 1240 N N . LYS A 1 159 ? -8.108 -23.392 -2.651 1.00 53.84 159 LYS A N 1
ATOM 1241 C CA . LYS A 1 159 ? -7.526 -24.304 -1.641 1.00 53.84 159 LYS A CA 1
ATOM 1242 C C . LYS A 1 159 ? -6.219 -24.989 -2.091 1.00 53.84 159 LYS A C 1
ATOM 1244 O O . LYS A 1 159 ? -5.771 -25.933 -1.445 1.00 53.84 159 LYS A O 1
ATOM 1249 N N . LYS A 1 160 ? -5.610 -24.556 -3.197 1.00 56.09 160 LYS A N 1
ATOM 1250 C CA . LYS A 1 160 ? -4.225 -24.853 -3.528 1.00 56.09 160 LYS A CA 1
ATOM 1251 C C . LYS A 1 160 ? -3.363 -24.065 -2.551 1.00 56.09 160 LYS A C 1
ATOM 1253 O O . LYS A 1 160 ? -2.948 -22.949 -2.833 1.00 56.09 160 LYS A O 1
ATOM 1258 N N . LYS A 1 161 ? -3.126 -24.647 -1.376 1.00 57.91 161 LYS A N 1
ATOM 1259 C CA . LYS A 1 161 ? -1.981 -24.224 -0.577 1.00 57.91 161 LYS A CA 1
ATOM 1260 C C . LYS A 1 161 ? -0.754 -24.366 -1.485 1.00 57.91 161 LYS A C 1
ATOM 1262 O O . LYS A 1 161 ? -0.647 -25.424 -2.118 1.00 57.91 161 LYS A O 1
ATOM 1267 N N . PRO A 1 162 ? 0.121 -23.352 -1.589 1.00 57.50 162 PRO A N 1
ATOM 1268 C CA . PRO A 1 162 ? 1.393 -23.534 -2.270 1.00 57.50 162 PRO A CA 1
ATOM 1269 C C . PRO A 1 162 ? 2.036 -24.786 -1.681 1.00 57.50 162 PRO A C 1
ATOM 1271 O O . PRO A 1 162 ? 2.059 -24.944 -0.459 1.00 57.50 162 PRO A O 1
ATOM 1274 N N . ASN A 1 163 ? 2.411 -25.729 -2.547 1.00 55.62 163 ASN A N 1
ATOM 1275 C CA . ASN A 1 163 ? 2.929 -27.018 -2.115 1.00 55.62 163 ASN A CA 1
ATOM 1276 C C . ASN A 1 163 ? 4.246 -26.724 -1.385 1.00 55.62 163 ASN A C 1
ATOM 1278 O O . ASN A 1 163 ? 5.200 -26.321 -2.055 1.00 55.62 163 ASN A O 1
ATOM 1282 N N . PRO A 1 164 ? 4.310 -26.825 -0.045 1.00 57.22 164 PRO A N 1
ATOM 1283 C CA . PRO A 1 164 ? 5.517 -26.482 0.673 1.00 57.22 164 PRO A CA 1
ATOM 1284 C C . PRO A 1 164 ? 6.471 -27.644 0.443 1.00 57.22 164 PRO A C 1
ATOM 1286 O O . PRO A 1 164 ? 6.460 -28.638 1.167 1.00 57.22 164 PRO A O 1
ATOM 1289 N N . SER A 1 165 ? 7.264 -27.554 -0.621 1.00 59.16 165 SER A N 1
ATOM 1290 C CA . SER A 1 165 ? 8.491 -28.327 -0.693 1.00 59.16 165 SER A CA 1
ATOM 1291 C C . SER A 1 165 ? 9.273 -27.989 0.577 1.00 59.16 165 SER A C 1
ATOM 1293 O O . SER A 1 165 ? 9.491 -26.822 0.895 1.00 59.16 165 SER A O 1
ATOM 1295 N N . THR A 1 166 ? 9.677 -29.009 1.329 1.00 57.50 166 THR A N 1
ATOM 1296 C CA . THR A 1 166 ? 10.412 -28.841 2.590 1.00 57.50 166 THR A CA 1
ATOM 1297 C C . THR A 1 166 ? 11.768 -28.157 2.403 1.00 57.50 166 THR A C 1
ATOM 1299 O O . THR A 1 166 ? 12.398 -27.804 3.394 1.00 57.50 166 THR A O 1
ATOM 1302 N N . GLN A 1 167 ? 12.227 -27.980 1.158 1.00 59.19 167 GLN A N 1
ATOM 1303 C CA . GLN A 1 167 ? 13.464 -27.269 0.834 1.00 59.19 167 GLN A CA 1
ATOM 1304 C C . GLN A 1 167 ? 13.271 -25.752 0.708 1.00 59.19 167 GLN A C 1
ATOM 1306 O O . GLN A 1 167 ? 14.213 -25.021 0.993 1.00 59.19 167 GLN A O 1
ATOM 1311 N N . HIS A 1 168 ? 12.075 -25.271 0.341 1.00 63.09 168 HIS A N 1
ATOM 1312 C CA . HIS A 1 168 ? 11.813 -23.841 0.143 1.00 63.09 168 HIS A CA 1
ATOM 1313 C C . HIS A 1 168 ? 10.390 -23.486 0.599 1.00 63.09 168 HIS A C 1
ATOM 1315 O O . HIS A 1 168 ? 9.429 -23.785 -0.120 1.00 63.09 168 HIS A O 1
ATOM 1321 N N . PRO A 1 169 ? 10.218 -22.881 1.790 1.00 67.88 169 PRO A N 1
ATOM 1322 C CA . PRO A 1 169 ? 8.908 -22.414 2.219 1.00 67.88 169 PRO A CA 1
ATOM 1323 C C . PRO A 1 169 ? 8.392 -21.320 1.267 1.00 67.88 169 PRO A C 1
ATOM 1325 O O . PRO A 1 169 ? 9.185 -20.577 0.688 1.00 67.88 169 PRO A O 1
ATOM 1328 N N . PRO A 1 170 ? 7.066 -21.198 1.088 1.00 73.12 170 PRO A N 1
ATOM 1329 C CA . PRO A 1 170 ? 6.493 -20.127 0.283 1.00 73.12 170 PRO A CA 1
ATOM 1330 C C . PRO A 1 170 ? 6.799 -18.765 0.916 1.00 73.12 170 PRO A C 1
ATOM 1332 O O . PRO A 1 170 ? 6.539 -18.552 2.101 1.00 73.12 170 PRO A O 1
ATOM 1335 N N . LEU A 1 171 ? 7.324 -17.845 0.109 1.00 82.62 171 LEU A N 1
ATOM 1336 C CA . LEU A 1 171 ? 7.703 -16.499 0.535 1.00 82.62 171 LEU A CA 1
ATOM 1337 C C . LEU A 1 171 ? 6.582 -15.494 0.263 1.00 82.62 171 LEU A C 1
ATOM 1339 O O . LEU A 1 171 ? 5.931 -15.578 -0.775 1.00 82.62 171 LEU A O 1
ATOM 1343 N N . ASN A 1 172 ? 6.383 -14.524 1.158 1.00 85.50 172 ASN A N 1
ATOM 1344 C CA . ASN A 1 172 ? 5.504 -13.385 0.886 1.00 85.50 172 ASN A CA 1
ATOM 1345 C C . ASN A 1 172 ? 6.281 -12.309 0.124 1.00 85.50 172 ASN A C 1
ATOM 1347 O O . ASN A 1 172 ? 7.400 -11.967 0.506 1.00 85.50 172 ASN A O 1
ATOM 1351 N N . VAL A 1 173 ? 5.664 -11.740 -0.909 1.00 89.00 173 VAL A N 1
ATOM 1352 C CA . VAL A 1 173 ? 6.282 -10.711 -1.752 1.00 89.00 173 VAL A CA 1
ATOM 1353 C C . VAL A 1 173 ? 5.548 -9.391 -1.557 1.00 89.00 173 VAL A C 1
ATOM 1355 O O . VAL A 1 173 ? 4.325 -9.334 -1.680 1.00 89.00 173 VAL A O 1
ATOM 1358 N N . LEU A 1 174 ? 6.301 -8.337 -1.242 1.00 91.50 174 LEU A N 1
ATOM 1359 C CA . LEU A 1 174 ? 5.811 -6.965 -1.161 1.00 91.50 174 LEU A CA 1
ATOM 1360 C C . LEU A 1 174 ? 6.569 -6.125 -2.182 1.00 91.50 174 LEU A C 1
ATOM 1362 O O . LEU A 1 174 ? 7.770 -5.914 -2.039 1.00 91.50 174 LEU A O 1
ATOM 1366 N N . ILE A 1 175 ? 5.847 -5.617 -3.175 1.00 90.56 175 ILE A N 1
ATOM 1367 C CA . ILE A 1 175 ? 6.366 -4.618 -4.103 1.00 90.56 175 ILE A CA 1
ATOM 1368 C C . ILE A 1 175 ? 5.896 -3.258 -3.600 1.00 90.56 175 ILE A C 1
ATOM 1370 O O . ILE A 1 175 ? 4.697 -2.994 -3.551 1.00 90.56 175 ILE A O 1
ATOM 1374 N N . TRP A 1 176 ? 6.841 -2.405 -3.215 1.00 88.44 176 TRP A N 1
ATOM 1375 C CA . TRP A 1 176 ? 6.563 -1.036 -2.795 1.00 88.44 176 TRP A CA 1
ATOM 1376 C C . TRP A 1 176 ? 7.170 -0.057 -3.798 1.00 88.44 176 TRP A C 1
ATOM 1378 O O . TRP A 1 176 ? 8.372 -0.093 -4.062 1.00 88.44 176 TRP A O 1
ATOM 1388 N N . GLY A 1 177 ? 6.319 0.794 -4.368 1.00 85.81 177 GLY A N 1
ATOM 1389 C CA . GLY A 1 177 ? 6.705 1.863 -5.281 1.00 85.81 177 GLY A CA 1
ATOM 1390 C C . GLY A 1 177 ? 6.396 3.224 -4.670 1.00 85.81 177 GLY A C 1
ATOM 1391 O O . GLY A 1 177 ? 5.375 3.388 -4.009 1.00 85.81 177 GLY A O 1
ATOM 1392 N N . GLN A 1 178 ? 7.280 4.189 -4.909 1.00 85.00 178 GLN A N 1
ATOM 1393 C CA . GLN A 1 178 ? 7.060 5.597 -4.595 1.00 85.00 178 GLN A CA 1
ATOM 1394 C C . GLN A 1 178 ? 7.153 6.383 -5.897 1.00 85.00 178 GLN A C 1
ATOM 1396 O O . GLN A 1 178 ? 8.211 6.381 -6.530 1.00 85.00 178 GLN A O 1
ATOM 1401 N N . ASP A 1 179 ? 6.068 7.047 -6.291 1.00 81.69 179 ASP A N 1
ATOM 1402 C CA . ASP A 1 179 ? 6.071 7.824 -7.527 1.00 81.69 179 ASP A CA 1
ATOM 1403 C C . ASP A 1 179 ? 6.871 9.137 -7.382 1.00 81.69 179 ASP A C 1
ATOM 1405 O O . ASP A 1 179 ? 6.908 9.794 -6.335 1.00 81.69 179 ASP A O 1
ATOM 1409 N N . SER A 1 180 ? 7.513 9.461 -8.506 1.00 81.81 180 SER A N 1
ATOM 1410 C CA . SER A 1 180 ? 8.054 10.732 -8.981 1.00 81.81 180 SER A CA 1
ATOM 1411 C C . SER A 1 180 ? 9.317 11.247 -8.304 1.00 81.81 180 SER A C 1
ATOM 1413 O O . SER A 1 180 ? 9.637 12.435 -8.382 1.00 81.81 180 SER A O 1
ATOM 1415 N N . ILE A 1 181 ? 10.109 10.355 -7.701 1.00 85.25 181 ILE A N 1
ATOM 1416 C CA . ILE A 1 181 ? 11.424 10.713 -7.158 1.00 85.25 181 ILE A CA 1
ATOM 1417 C C . ILE A 1 181 ? 12.561 9.885 -7.752 1.00 85.25 181 ILE A C 1
ATOM 1419 O O . ILE A 1 181 ? 12.498 8.667 -7.883 1.00 85.25 181 ILE A O 1
ATOM 1423 N N . SER A 1 182 ? 13.670 10.562 -8.055 1.00 86.50 182 SER A N 1
ATOM 1424 C CA . SER A 1 182 ? 14.916 9.887 -8.421 1.00 86.50 182 SER A CA 1
ATOM 1425 C C . SER A 1 182 ? 15.598 9.275 -7.196 1.00 86.50 182 SER A C 1
ATOM 1427 O O . SER A 1 182 ? 15.432 9.746 -6.066 1.00 86.50 182 SER A O 1
ATOM 1429 N N . ARG A 1 183 ? 16.485 8.297 -7.421 1.00 87.69 183 ARG A N 1
ATOM 1430 C CA . ARG A 1 183 ? 17.324 7.705 -6.364 1.00 87.69 183 ARG A CA 1
ATOM 1431 C C . ARG A 1 183 ? 18.069 8.761 -5.540 1.00 87.69 183 ARG A C 1
ATOM 1433 O O . ARG A 1 183 ? 18.113 8.678 -4.316 1.00 87.69 183 ARG A O 1
ATOM 1440 N N . LEU A 1 184 ? 18.656 9.767 -6.191 1.00 88.81 184 LEU A N 1
ATOM 1441 C CA . LEU A 1 184 ? 19.383 10.825 -5.481 1.00 88.81 184 LEU A CA 1
ATOM 1442 C C . LEU A 1 184 ? 18.441 11.722 -4.675 1.00 88.81 184 LEU A C 1
ATOM 1444 O O . LEU A 1 184 ? 18.823 12.195 -3.608 1.00 88.81 184 LEU A O 1
ATOM 1448 N N . MET A 1 185 ? 17.222 11.958 -5.166 1.00 88.12 185 MET A N 1
ATOM 1449 C CA . MET A 1 185 ? 16.213 12.704 -4.419 1.00 88.12 185 MET A CA 1
ATOM 1450 C C . MET A 1 185 ? 15.773 11.945 -3.1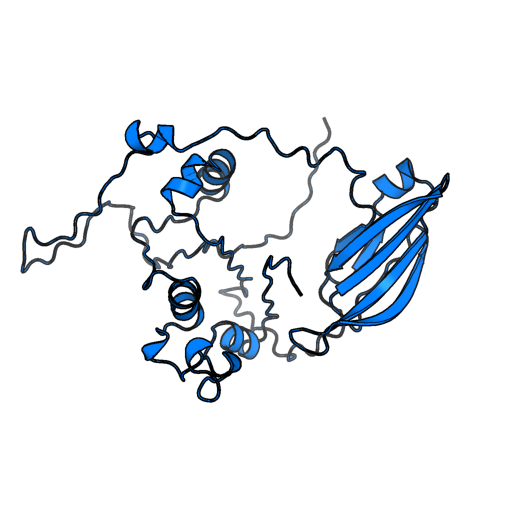67 1.00 88.12 185 MET A C 1
ATOM 1452 O O . MET A 1 185 ? 15.735 12.539 -2.091 1.00 88.12 185 MET A O 1
ATOM 1456 N N . PHE A 1 186 ? 15.530 10.635 -3.285 1.00 90.12 186 PHE A N 1
ATOM 1457 C CA . PHE A 1 186 ? 15.197 9.771 -2.151 1.00 90.12 186 PHE A CA 1
ATOM 1458 C C . PHE A 1 186 ? 16.263 9.860 -1.054 1.00 90.12 186 PHE A C 1
ATOM 1460 O O . PHE A 1 186 ? 15.944 10.130 0.100 1.00 90.12 186 PHE A O 1
ATOM 1467 N N . ILE A 1 187 ? 17.543 9.736 -1.421 1.00 91.31 187 ILE A N 1
ATOM 1468 C CA . ILE A 1 187 ? 18.653 9.813 -0.460 1.00 91.31 187 ILE A CA 1
ATOM 1469 C C . ILE A 1 187 ? 18.719 11.194 0.215 1.00 91.31 187 ILE A C 1
ATOM 1471 O O . ILE A 1 187 ? 18.944 11.274 1.421 1.00 91.31 187 ILE A O 1
ATOM 1475 N N . ARG A 1 188 ? 18.506 12.286 -0.537 1.00 88.62 188 ARG A N 1
ATOM 1476 C CA . ARG A 1 188 ? 18.550 13.658 0.004 1.00 88.62 188 ARG A CA 1
ATOM 1477 C C . ARG A 1 188 ? 17.388 13.966 0.945 1.00 88.62 188 ARG A C 1
ATOM 1479 O O . ARG A 1 188 ? 17.607 14.576 1.986 1.00 88.62 188 ARG A O 1
ATOM 1486 N N . LYS A 1 189 ? 16.160 13.602 0.566 1.00 87.81 189 LYS A N 1
ATOM 1487 C CA . LYS A 1 189 ? 14.938 13.986 1.295 1.00 87.81 189 LYS A CA 1
ATOM 1488 C C . LYS A 1 189 ? 14.534 12.984 2.371 1.00 87.81 189 LYS A C 1
ATOM 1490 O O . LYS A 1 189 ? 13.883 13.376 3.333 1.00 87.81 189 LYS A O 1
ATOM 1495 N N . LEU A 1 190 ? 14.968 11.729 2.266 1.00 90.31 190 LEU A N 1
ATOM 1496 C CA . LEU A 1 190 ? 14.677 10.670 3.234 1.00 90.31 190 LEU A CA 1
ATOM 1497 C C . LEU A 1 190 ? 15.966 10.016 3.776 1.00 90.31 190 LEU A C 1
ATOM 1499 O O . LEU A 1 190 ? 16.097 8.792 3.744 1.00 90.31 190 LEU A O 1
ATOM 1503 N N . PRO A 1 191 ? 16.930 10.788 4.323 1.00 90.88 191 PRO A N 1
ATOM 1504 C CA . PRO A 1 191 ? 18.236 10.256 4.719 1.00 90.88 191 PRO A CA 1
ATOM 1505 C C . PRO A 1 191 ? 18.145 9.241 5.865 1.00 90.88 191 PRO A C 1
ATOM 1507 O O . PRO A 1 191 ? 18.902 8.273 5.896 1.00 90.88 191 PRO A O 1
ATOM 1510 N N . LYS A 1 192 ? 17.191 9.418 6.792 1.00 92.62 192 LYS A N 1
ATOM 1511 C CA . LYS A 1 192 ? 16.934 8.456 7.878 1.00 92.62 192 LYS A CA 1
ATOM 1512 C C . LYS A 1 192 ? 16.391 7.133 7.334 1.00 92.62 192 LYS A C 1
ATOM 1514 O O . LYS A 1 192 ? 16.850 6.075 7.750 1.00 92.62 192 LYS A O 1
ATOM 1519 N N . THR A 1 193 ? 15.456 7.202 6.384 1.00 92.12 193 THR A N 1
ATOM 1520 C CA . THR A 1 193 ? 14.884 6.027 5.716 1.00 92.12 193 THR A CA 1
ATOM 1521 C C . THR A 1 193 ? 15.940 5.302 4.896 1.00 92.12 193 THR A C 1
ATOM 1523 O O . THR A 1 193 ? 16.069 4.091 5.019 1.00 92.12 193 THR A O 1
ATOM 1526 N N . TRP A 1 194 ? 16.740 6.032 4.112 1.00 93.00 194 TRP A N 1
ATOM 1527 C CA . TRP A 1 194 ? 17.854 5.459 3.359 1.00 93.00 194 TRP A CA 1
ATOM 1528 C C . TRP A 1 194 ? 18.827 4.721 4.277 1.00 93.00 194 TRP A C 1
ATOM 1530 O O . TRP A 1 194 ? 19.126 3.561 4.019 1.00 93.00 194 TRP A O 1
ATOM 1540 N N . LYS A 1 195 ? 19.239 5.357 5.382 1.00 94.88 195 LYS A N 1
ATOM 1541 C CA . LYS A 1 195 ? 20.118 4.747 6.382 1.00 94.88 195 LYS A CA 1
ATOM 1542 C C . LYS A 1 195 ? 19.527 3.456 6.948 1.00 94.88 195 LYS A C 1
ATOM 1544 O O . LYS A 1 195 ? 20.203 2.437 6.948 1.00 94.88 195 LYS A O 1
ATOM 1549 N N . TYR A 1 196 ? 18.268 3.488 7.385 1.00 94.81 196 TYR A N 1
ATOM 1550 C CA . TYR A 1 196 ? 17.576 2.305 7.902 1.00 94.81 196 TYR A CA 1
ATOM 1551 C C . TYR A 1 196 ? 17.527 1.177 6.866 1.00 94.81 196 TYR A C 1
ATOM 1553 O O . TYR A 1 196 ? 17.868 0.036 7.163 1.00 94.81 196 TYR A O 1
ATOM 1561 N N . ILE A 1 197 ? 17.161 1.501 5.625 1.00 92.12 197 ILE A N 1
ATOM 1562 C CA . ILE A 1 197 ? 17.137 0.532 4.533 1.00 92.12 197 ILE A CA 1
ATOM 1563 C C . ILE A 1 197 ? 18.530 -0.083 4.361 1.00 92.12 197 ILE A C 1
ATOM 1565 O O . ILE A 1 197 ? 18.663 -1.297 4.446 1.00 92.12 197 ILE A O 1
ATOM 1569 N N . THR A 1 198 ? 19.581 0.714 4.178 1.00 91.19 198 THR A N 1
ATOM 1570 C CA . THR A 1 198 ? 20.909 0.176 3.848 1.00 91.19 198 THR A CA 1
ATOM 1571 C C . THR A 1 198 ? 21.628 -0.492 5.013 1.00 91.19 198 THR A C 1
ATOM 1573 O O . THR A 1 198 ? 22.340 -1.465 4.787 1.00 91.19 198 THR A O 1
ATOM 1576 N N . GLU A 1 199 ? 21.470 0.019 6.233 1.00 93.81 199 GLU A N 1
ATOM 1577 C CA . GLU A 1 199 ? 22.240 -0.425 7.404 1.00 93.81 199 GLU A CA 1
ATOM 1578 C C . GLU A 1 199 ? 21.484 -1.417 8.292 1.00 93.81 199 GLU A C 1
ATOM 1580 O O . GLU A 1 199 ? 22.122 -2.194 8.988 1.00 93.81 199 GLU A O 1
ATOM 1585 N N . GLU A 1 200 ? 20.148 -1.431 8.275 1.00 94.25 200 GLU A N 1
ATOM 1586 C CA . GLU A 1 200 ? 19.358 -2.369 9.088 1.00 94.25 200 GLU A CA 1
ATOM 1587 C C . GLU A 1 200 ? 18.783 -3.490 8.218 1.00 94.25 200 GLU A C 1
ATOM 1589 O O . GLU A 1 200 ? 18.917 -4.677 8.532 1.00 94.25 200 GLU A O 1
ATOM 1594 N N . LEU A 1 201 ? 18.175 -3.144 7.076 1.00 91.00 201 LEU A N 1
ATOM 1595 C CA . LEU A 1 201 ? 17.565 -4.147 6.198 1.00 91.00 201 LEU A CA 1
ATOM 1596 C C . LEU A 1 201 ? 18.581 -4.852 5.298 1.00 91.00 201 LEU A C 1
ATOM 1598 O O . LEU A 1 201 ? 18.308 -5.979 4.888 1.00 91.00 201 LEU A O 1
ATOM 1602 N N . HIS A 1 202 ? 19.740 -4.244 5.035 1.00 91.31 202 HIS A N 1
ATOM 1603 C CA . HIS A 1 202 ? 20.801 -4.805 4.190 1.00 91.31 202 HIS A CA 1
ATOM 1604 C C . HIS A 1 202 ? 20.290 -5.316 2.822 1.00 91.31 202 HIS A C 1
ATOM 1606 O O . HIS A 1 202 ? 20.465 -6.495 2.503 1.00 91.31 202 HIS A O 1
ATOM 1612 N N . PRO A 1 203 ? 19.598 -4.486 2.020 1.00 90.62 203 PRO A N 1
ATOM 1613 C CA . PRO A 1 203 ? 19.160 -4.880 0.693 1.00 90.62 203 PRO A CA 1
ATOM 1614 C C . PRO A 1 203 ? 20.345 -4.896 -0.269 1.00 90.62 203 PRO A C 1
ATOM 1616 O O . PRO A 1 203 ? 21.374 -4.250 -0.056 1.00 90.62 203 PRO A O 1
ATOM 1619 N N . ILE A 1 204 ? 20.143 -5.544 -1.405 1.00 90.88 204 ILE A N 1
ATOM 1620 C CA . ILE A 1 204 ? 20.955 -5.278 -2.588 1.00 90.88 204 ILE A CA 1
ATOM 1621 C C . ILE A 1 204 ? 20.448 -3.961 -3.191 1.00 90.88 204 ILE A C 1
ATOM 1623 O O . ILE A 1 204 ? 19.252 -3.693 -3.217 1.00 90.88 204 ILE A O 1
ATOM 1627 N N . VAL A 1 205 ? 21.346 -3.099 -3.659 1.00 87.25 205 VAL A N 1
ATOM 1628 C CA . VAL A 1 205 ? 20.965 -1.825 -4.285 1.00 87.25 205 VAL A CA 1
ATOM 1629 C C . VAL A 1 205 ? 21.317 -1.879 -5.763 1.00 87.25 205 VAL A C 1
ATOM 1631 O O . VAL A 1 205 ? 22.496 -1.827 -6.118 1.00 87.25 205 VAL A O 1
ATOM 1634 N N . LEU A 1 206 ? 20.304 -1.900 -6.631 1.00 87.75 206 LEU A N 1
ATOM 1635 C CA . LEU A 1 206 ? 20.494 -1.850 -8.082 1.00 87.75 206 LEU A CA 1
ATOM 1636 C C . LEU A 1 206 ? 20.854 -0.427 -8.534 1.00 87.75 206 LEU A C 1
ATOM 1638 O O . LEU A 1 206 ? 20.010 0.351 -8.972 1.00 87.75 206 LEU A O 1
ATOM 1642 N N . LYS A 1 207 ? 22.132 -0.055 -8.417 1.00 84.56 207 LYS A N 1
ATOM 1643 C CA . LYS A 1 207 ? 22.613 1.299 -8.759 1.00 84.56 207 LYS A CA 1
ATOM 1644 C C . LYS A 1 207 ? 22.430 1.658 -10.240 1.00 84.56 207 LYS A C 1
ATOM 1646 O O . LYS A 1 207 ? 22.328 2.840 -10.538 1.00 84.56 207 LYS A O 1
ATOM 1651 N N . GLY A 1 208 ? 22.398 0.659 -11.126 1.00 83.62 208 GLY A N 1
ATOM 1652 C CA . GLY A 1 208 ? 22.203 0.820 -12.571 1.00 83.62 208 GLY A CA 1
ATOM 1653 C C . GLY A 1 208 ? 20.761 0.619 -13.048 1.00 83.62 208 GLY A C 1
ATOM 1654 O O . GLY A 1 208 ? 20.533 0.552 -14.254 1.00 83.62 208 GLY A O 1
ATOM 1655 N N . TYR A 1 209 ? 19.799 0.486 -12.130 1.00 85.94 209 TYR A N 1
ATOM 1656 C CA . TYR A 1 209 ? 18.389 0.386 -12.493 1.00 85.94 209 TYR A CA 1
ATOM 1657 C C . TYR A 1 209 ? 17.912 1.680 -13.165 1.00 85.94 209 TYR A C 1
ATOM 1659 O O . TYR A 1 209 ? 18.152 2.776 -12.656 1.00 85.94 209 TYR A O 1
ATOM 1667 N N . ASN A 1 210 ? 17.214 1.538 -14.289 1.00 84.25 210 ASN A N 1
ATOM 1668 C CA . ASN A 1 210 ? 16.622 2.637 -15.039 1.00 84.25 210 ASN A CA 1
ATOM 1669 C C . ASN A 1 210 ? 15.193 2.272 -15.444 1.00 84.25 210 ASN A C 1
ATOM 1671 O O . ASN A 1 210 ? 14.891 1.106 -15.698 1.00 84.25 210 ASN A O 1
ATOM 1675 N N . ILE A 1 211 ? 14.331 3.284 -15.519 1.00 84.69 211 ILE A N 1
ATOM 1676 C CA . ILE A 1 211 ? 12.998 3.155 -16.112 1.00 84.69 211 ILE A CA 1
ATOM 1677 C C . ILE A 1 211 ? 13.127 3.083 -17.636 1.00 84.69 211 ILE A C 1
ATOM 1679 O O . ILE A 1 211 ? 14.065 3.634 -18.211 1.00 84.69 211 ILE A O 1
ATOM 1683 N N . VAL A 1 212 ? 12.188 2.408 -18.295 1.00 86.94 212 VAL A N 1
ATOM 1684 C CA . VAL A 1 212 ? 12.206 2.250 -19.762 1.00 86.94 212 VAL A CA 1
ATOM 1685 C C . VAL A 1 212 ? 11.386 3.319 -20.494 1.00 86.94 212 VAL A C 1
ATOM 1687 O O . VAL A 1 212 ? 11.254 3.269 -21.714 1.00 86.94 212 VAL A O 1
ATOM 1690 N N . GLY A 1 213 ? 10.840 4.287 -19.760 1.00 85.50 213 GLY A N 1
ATOM 1691 C CA . GLY A 1 213 ? 10.169 5.467 -20.293 1.00 85.50 213 GLY A CA 1
ATOM 1692 C C . GLY A 1 213 ? 9.828 6.455 -19.181 1.00 85.50 213 GLY A C 1
ATOM 1693 O O . GLY A 1 213 ? 9.936 6.120 -18.005 1.00 85.50 213 GLY A O 1
ATOM 1694 N N . ASP A 1 214 ? 9.439 7.669 -19.567 1.00 82.12 214 ASP A N 1
ATOM 1695 C CA . ASP A 1 214 ? 9.384 8.821 -18.654 1.00 82.12 214 ASP A CA 1
ATOM 1696 C C . ASP A 1 214 ? 8.116 8.900 -17.790 1.00 82.12 214 ASP A C 1
ATOM 1698 O O . ASP A 1 214 ? 8.106 9.613 -16.788 1.00 82.12 214 ASP A O 1
ATOM 1702 N N . GLY A 1 215 ? 7.042 8.200 -18.164 1.00 83.69 215 GLY A N 1
ATOM 1703 C CA . GLY A 1 215 ? 5.786 8.213 -17.415 1.00 83.69 215 GLY A CA 1
ATOM 1704 C C . GLY A 1 215 ? 5.599 6.993 -16.514 1.00 83.69 215 GLY A C 1
ATOM 1705 O O . GLY A 1 215 ? 6.204 5.935 -16.706 1.00 83.69 215 GLY A O 1
ATOM 1706 N N . THR A 1 216 ? 4.714 7.134 -15.526 1.00 83.44 216 THR A N 1
ATOM 1707 C CA . THR A 1 216 ? 4.379 6.073 -14.566 1.00 83.44 216 THR A CA 1
ATOM 1708 C C . THR A 1 216 ? 3.907 4.780 -15.251 1.00 83.44 216 THR A C 1
ATOM 1710 O O . THR A 1 216 ? 4.417 3.720 -14.883 1.00 83.44 216 THR A O 1
ATOM 1713 N N . PRO A 1 217 ? 3.037 4.801 -16.287 1.00 86.12 217 PRO A N 1
ATOM 1714 C CA . PRO A 1 217 ? 2.675 3.586 -17.023 1.00 86.12 217 PRO A CA 1
ATOM 1715 C C . PRO A 1 217 ? 3.870 2.921 -17.713 1.00 86.12 217 PRO A C 1
ATOM 1717 O O . PRO A 1 217 ? 4.016 1.699 -17.640 1.00 86.12 217 PRO A O 1
ATOM 1720 N N . GLN A 1 218 ? 4.764 3.711 -18.315 1.00 87.31 218 GLN A N 1
ATOM 1721 C CA . GLN A 1 218 ? 5.971 3.217 -18.982 1.00 87.31 218 GLN A CA 1
ATOM 1722 C C . GLN A 1 218 ? 6.976 2.631 -17.987 1.00 87.31 218 GLN A C 1
ATOM 1724 O O . GLN A 1 218 ? 7.720 1.721 -18.340 1.00 87.31 218 GLN A O 1
ATOM 1729 N N . ALA A 1 219 ? 7.010 3.132 -16.752 1.00 87.62 219 ALA A N 1
ATOM 1730 C CA . ALA A 1 219 ? 7.856 2.598 -15.694 1.00 87.62 219 ALA A CA 1
ATOM 1731 C C . ALA A 1 219 ? 7.256 1.332 -15.064 1.00 87.62 219 ALA A C 1
ATOM 1733 O O . ALA A 1 219 ? 7.954 0.332 -14.936 1.00 87.62 219 ALA A O 1
ATOM 1734 N N . LEU A 1 220 ? 5.973 1.342 -14.690 1.00 89.12 220 LEU A N 1
ATOM 1735 C CA . LEU A 1 220 ? 5.341 0.250 -13.940 1.00 89.12 220 LEU A CA 1
ATOM 1736 C C . LEU A 1 220 ? 4.929 -0.941 -14.810 1.00 89.12 220 LEU A C 1
ATOM 1738 O O . LEU A 1 220 ? 5.039 -2.081 -14.364 1.00 89.12 220 LEU A O 1
ATOM 1742 N N . THR A 1 221 ? 4.474 -0.721 -16.044 1.00 91.50 221 THR A N 1
ATOM 1743 C CA . THR A 1 221 ? 4.009 -1.820 -16.911 1.00 91.50 221 THR A CA 1
ATOM 1744 C C . THR A 1 221 ? 5.097 -2.876 -17.146 1.00 91.50 221 THR A C 1
ATOM 1746 O O . THR A 1 221 ? 4.835 -4.054 -16.903 1.00 91.50 221 THR A O 1
ATOM 1749 N N . PRO A 1 222 ? 6.338 -2.520 -17.514 1.00 92.44 222 PRO A N 1
ATOM 1750 C CA . PRO A 1 222 ? 7.414 -3.491 -17.741 1.00 92.44 222 PRO A CA 1
ATOM 1751 C C . PRO A 1 222 ? 7.859 -4.190 -16.469 1.00 92.44 222 PRO A C 1
ATOM 1753 O O . PRO A 1 222 ? 8.128 -5.386 -16.486 1.00 92.44 222 PRO A O 1
ATOM 1756 N N . ILE A 1 223 ? 7.879 -3.460 -15.360 1.00 90.88 223 ILE A N 1
ATOM 1757 C CA . ILE A 1 223 ? 8.160 -4.000 -14.034 1.00 90.88 223 ILE A CA 1
ATOM 1758 C C . ILE A 1 223 ? 7.157 -5.115 -13.686 1.00 90.88 223 ILE A C 1
ATOM 1760 O O . ILE A 1 223 ? 7.534 -6.174 -13.191 1.00 90.88 223 ILE A O 1
AT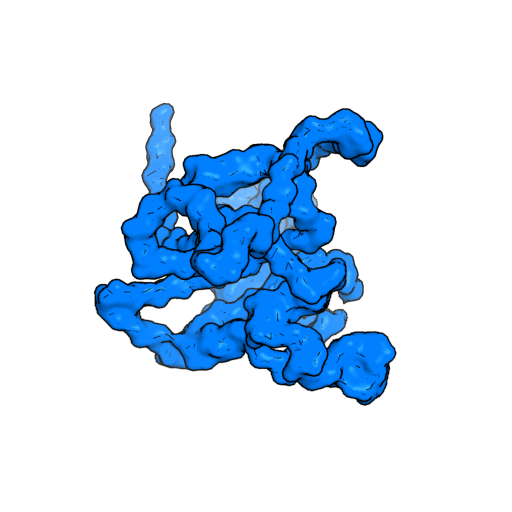OM 1764 N N . LEU A 1 224 ? 5.872 -4.890 -13.961 1.00 92.75 224 LEU A N 1
ATOM 1765 C CA . LEU A 1 224 ? 4.789 -5.766 -13.514 1.00 92.75 224 LEU A CA 1
ATOM 1766 C C . LEU A 1 224 ? 4.369 -6.819 -14.547 1.00 92.75 224 LEU A C 1
ATOM 1768 O O . LEU A 1 224 ? 3.650 -7.745 -14.183 1.00 92.75 224 LEU A O 1
ATOM 1772 N N . THR A 1 225 ? 4.778 -6.690 -15.810 1.00 94.44 225 THR A N 1
ATOM 1773 C CA . THR A 1 225 ? 4.375 -7.592 -16.912 1.00 94.44 225 THR A CA 1
ATOM 1774 C C . THR A 1 225 ? 5.552 -8.178 -17.696 1.00 94.44 225 THR A C 1
ATOM 1776 O O . THR A 1 225 ? 5.359 -9.072 -18.520 1.00 94.44 225 THR A O 1
ATOM 1779 N N . GLY A 1 226 ? 6.765 -7.650 -17.509 1.00 94.00 226 GLY A N 1
ATOM 1780 C CA . GLY A 1 226 ? 7.924 -7.961 -18.348 1.00 94.00 226 GLY A CA 1
ATOM 1781 C C . GLY A 1 226 ? 7.833 -7.421 -19.782 1.00 94.00 226 GLY A C 1
ATOM 1782 O O . GLY A 1 226 ? 8.628 -7.835 -20.623 1.00 94.00 226 GLY A O 1
ATOM 1783 N N . LYS A 1 227 ? 6.863 -6.545 -20.089 1.00 94.44 227 LYS A N 1
ATOM 1784 C CA . LYS A 1 227 ? 6.591 -6.012 -21.434 1.00 94.44 227 LYS A CA 1
ATOM 1785 C C . LYS A 1 227 ? 6.438 -4.496 -21.432 1.00 94.44 227 LYS A C 1
ATOM 1787 O O . LYS A 1 227 ? 5.933 -3.908 -20.478 1.00 94.44 227 LYS A O 1
ATOM 1792 N N . THR A 1 228 ? 6.843 -3.857 -22.521 1.00 92.19 228 THR A N 1
ATOM 1793 C CA . THR A 1 228 ? 6.543 -2.441 -22.765 1.00 92.19 228 THR A CA 1
ATOM 1794 C C . THR A 1 228 ? 5.084 -2.255 -23.186 1.00 92.19 228 THR A C 1
ATOM 1796 O O . THR A 1 228 ? 4.450 -3.182 -23.688 1.00 92.19 228 THR A O 1
ATOM 1799 N N . GLU A 1 229 ? 4.545 -1.041 -23.035 1.00 89.44 229 GLU A N 1
ATOM 1800 C CA . GLU A 1 229 ? 3.179 -0.722 -23.487 1.00 89.44 229 GLU A CA 1
ATOM 1801 C C . GLU A 1 229 ? 2.975 -0.986 -24.988 1.00 89.44 229 GLU A C 1
ATOM 1803 O O . GLU A 1 229 ? 1.885 -1.353 -25.408 1.00 89.44 229 GLU A O 1
ATOM 1808 N N . LEU A 1 230 ? 4.034 -0.860 -25.797 1.00 90.44 230 LEU A N 1
ATOM 1809 C CA . LEU A 1 230 ? 3.989 -1.098 -27.244 1.00 90.44 230 LEU A CA 1
ATOM 1810 C C . LEU A 1 230 ? 3.867 -2.585 -27.616 1.00 90.44 230 LEU A C 1
ATOM 1812 O O . LEU A 1 230 ? 3.459 -2.908 -28.730 1.00 90.44 230 LEU A O 1
ATOM 1816 N N . GLU A 1 231 ? 4.247 -3.492 -26.714 1.00 94.00 231 GLU A N 1
ATOM 1817 C CA . GLU A 1 231 ? 4.151 -4.946 -26.907 1.00 94.00 231 GLU A CA 1
ATOM 1818 C C . GLU A 1 231 ? 2.818 -5.525 -26.420 1.00 94.00 231 GLU A C 1
ATOM 1820 O O . GLU A 1 231 ? 2.545 -6.714 -26.617 1.00 94.00 231 GLU A O 1
ATOM 1825 N N . LEU A 1 232 ? 2.016 -4.708 -25.741 1.00 94.44 232 LEU A N 1
ATOM 1826 C CA . LEU A 1 232 ? 0.757 -5.091 -25.123 1.00 94.44 232 LEU A CA 1
ATOM 1827 C C . LEU A 1 232 ? -0.432 -4.576 -25.947 1.00 94.44 232 LEU A C 1
ATOM 1829 O O . LEU A 1 232 ? -0.270 -3.701 -26.800 1.00 94.44 232 LEU A O 1
ATOM 1833 N N . PRO A 1 233 ? -1.642 -5.133 -25.742 1.00 94.56 233 PRO A N 1
ATOM 1834 C CA . PRO A 1 233 ? -2.849 -4.559 -26.322 1.00 94.56 233 PRO A CA 1
ATOM 1835 C C . PRO A 1 233 ? -2.967 -3.078 -25.958 1.00 94.56 233 PRO A C 1
ATOM 1837 O O . PRO A 1 233 ? -2.671 -2.696 -24.835 1.00 94.56 233 PRO A O 1
ATOM 1840 N N . GLU A 1 234 ? -3.421 -2.245 -26.890 1.00 93.31 234 GLU A N 1
ATOM 1841 C CA . GLU A 1 234 ? -3.544 -0.810 -26.638 1.00 93.31 234 GLU A CA 1
ATOM 1842 C C . GLU A 1 234 ? -4.465 -0.542 -25.439 1.00 93.31 234 GLU A C 1
ATOM 1844 O O . GLU A 1 234 ? -5.634 -0.926 -25.489 1.00 93.31 234 GLU A O 1
ATOM 1849 N N . ALA A 1 235 ? -3.956 0.106 -24.390 1.00 91.81 235 ALA A N 1
ATOM 1850 C CA . ALA A 1 235 ? -4.715 0.490 -23.195 1.00 91.81 235 ALA A CA 1
ATOM 1851 C C . ALA A 1 235 ? -4.464 1.945 -22.763 1.00 91.81 235 ALA A C 1
ATOM 1853 O O . ALA A 1 235 ? -4.902 2.368 -21.692 1.00 91.81 235 ALA A O 1
ATOM 1854 N N . ARG A 1 236 ? -3.756 2.741 -23.575 1.00 88.00 236 ARG A N 1
ATOM 1855 C CA . ARG A 1 236 ? -3.498 4.146 -23.254 1.00 88.00 236 ARG A CA 1
ATOM 1856 C C . ARG A 1 236 ? -4.783 4.943 -23.399 1.00 88.00 236 ARG A C 1
ATOM 1858 O O . ARG A 1 236 ? -5.394 4.967 -24.466 1.00 88.00 236 ARG A O 1
ATOM 1865 N N . ALA A 1 237 ? -5.154 5.656 -22.339 1.00 84.31 237 ALA A N 1
ATOM 1866 C CA . ALA A 1 237 ? -6.391 6.435 -22.284 1.00 84.31 237 ALA A CA 1
ATOM 1867 C C . ALA A 1 237 ? -6.529 7.454 -23.435 1.00 84.31 237 ALA A C 1
ATOM 1869 O O . ALA A 1 237 ? -7.635 7.721 -23.900 1.00 84.31 237 ALA A O 1
ATOM 1870 N N . GLU A 1 238 ? -5.410 7.978 -23.948 1.00 85.94 238 GLU A N 1
ATOM 1871 C CA . GLU A 1 238 ? -5.371 8.892 -25.101 1.00 85.94 238 GLU A CA 1
ATOM 1872 C C . GLU A 1 238 ? -5.959 8.294 -26.392 1.00 85.94 238 GLU A C 1
ATOM 1874 O O . GLU A 1 238 ? -6.363 9.030 -27.292 1.00 85.94 238 GLU A O 1
ATOM 1879 N N . MET A 1 239 ? -6.053 6.964 -26.476 1.00 88.12 239 MET A N 1
ATOM 1880 C CA . MET A 1 239 ? -6.590 6.244 -27.632 1.00 88.12 239 MET A CA 1
ATOM 1881 C C . MET A 1 239 ? -8.121 6.103 -27.602 1.00 88.12 239 MET A C 1
ATOM 1883 O O . MET A 1 239 ? -8.702 5.564 -28.551 1.00 88.12 239 MET A O 1
ATOM 1887 N N . GLY A 1 240 ? -8.780 6.626 -26.560 1.00 89.81 240 GLY A N 1
ATOM 1888 C CA . GLY A 1 240 ? -10.238 6.699 -26.440 1.00 89.81 240 GLY A CA 1
ATOM 1889 C C . GLY A 1 240 ? -10.905 5.333 -26.599 1.00 89.81 240 GLY A C 1
ATOM 1890 O O . GLY A 1 240 ? -10.447 4.347 -26.034 1.00 89.81 240 GLY A O 1
ATOM 1891 N N . ASP A 1 241 ? -11.943 5.254 -27.434 1.00 90.06 241 ASP A N 1
ATOM 1892 C CA . ASP A 1 241 ? -12.732 4.029 -27.662 1.00 90.06 241 ASP A CA 1
ATOM 1893 C C . ASP A 1 241 ? -11.931 2.835 -28.219 1.00 90.06 241 ASP A C 1
ATOM 1895 O O . ASP A 1 241 ? -12.440 1.717 -28.283 1.00 90.06 241 ASP A O 1
ATOM 1899 N N . LYS A 1 242 ? -10.692 3.056 -28.678 1.00 87.50 242 LYS A N 1
ATOM 1900 C CA . LYS A 1 242 ? -9.798 1.988 -29.155 1.00 87.50 242 LYS A CA 1
ATOM 1901 C C . LYS A 1 242 ? -8.941 1.389 -28.041 1.00 87.50 242 LYS A C 1
ATOM 1903 O O . LYS A 1 242 ? -8.281 0.380 -28.286 1.00 87.50 242 LYS A O 1
ATOM 1908 N N . ALA A 1 243 ? -8.914 2.018 -26.869 1.00 90.44 243 ALA A N 1
ATOM 1909 C CA . ALA A 1 243 ? -8.179 1.540 -25.713 1.00 90.44 243 ALA A CA 1
ATOM 1910 C C . ALA A 1 243 ? -8.951 0.418 -25.011 1.00 90.44 243 ALA A C 1
ATOM 1912 O O . ALA A 1 243 ? -10.166 0.479 -24.825 1.00 90.44 243 ALA A O 1
ATOM 1913 N N . ASN A 1 244 ? -8.221 -0.606 -24.596 1.00 89.88 244 ASN A N 1
ATOM 1914 C CA . ASN A 1 244 ? -8.683 -1.602 -23.646 1.00 89.88 244 ASN A CA 1
ATOM 1915 C C . ASN A 1 244 ? -8.472 -1.083 -22.220 1.00 89.88 244 ASN A C 1
ATOM 1917 O O . ASN A 1 244 ? -7.670 -0.182 -21.982 1.00 89.88 244 ASN A O 1
ATOM 1921 N N . PHE A 1 245 ? -9.133 -1.717 -21.256 1.00 88.62 245 PHE A N 1
ATOM 1922 C CA . PHE A 1 245 ? -8.682 -1.648 -19.870 1.00 88.62 245 PHE A CA 1
ATOM 1923 C C . PHE A 1 245 ? -7.432 -2.511 -19.682 1.00 88.62 245 PHE A C 1
ATOM 1925 O O . PHE A 1 245 ? -7.220 -3.490 -20.405 1.00 88.62 245 PHE A O 1
ATOM 1932 N N . VAL A 1 246 ? -6.619 -2.175 -18.682 1.00 89.69 246 VAL A N 1
ATOM 1933 C CA . VAL A 1 246 ? -5.366 -2.888 -18.389 1.00 89.69 246 VAL A CA 1
ATOM 1934 C C . VAL A 1 246 ? -5.584 -4.318 -17.879 1.00 89.69 246 VAL A C 1
ATOM 1936 O O . VAL A 1 246 ? -4.625 -5.077 -17.797 1.00 89.69 246 VAL A O 1
ATOM 1939 N N . ASP A 1 247 ? -6.823 -4.744 -17.608 1.00 89.06 247 ASP A N 1
ATOM 1940 C CA . ASP A 1 247 ? -7.165 -6.128 -17.239 1.00 89.06 247 ASP A CA 1
ATOM 1941 C C . ASP A 1 247 ? -6.664 -7.178 -18.241 1.00 89.06 247 ASP A C 1
ATOM 1943 O O . ASP A 1 247 ? -6.483 -8.345 -17.890 1.00 89.06 247 ASP A O 1
ATOM 1947 N N . VAL A 1 248 ? -6.434 -6.778 -19.495 1.00 91.44 248 VAL A N 1
ATOM 1948 C CA . VAL A 1 248 ? -5.903 -7.652 -20.550 1.00 91.44 248 VAL A CA 1
ATOM 1949 C C . VAL A 1 248 ? -4.396 -7.906 -20.428 1.00 91.44 248 VAL A C 1
ATOM 1951 O O . VAL A 1 248 ? -3.861 -8.750 -21.149 1.00 91.44 248 VAL A O 1
ATOM 1954 N N . TYR A 1 249 ? -3.690 -7.189 -19.549 1.00 94.69 249 TYR A N 1
ATOM 1955 C CA . TYR A 1 249 ? -2.242 -7.311 -19.391 1.00 94.69 249 TYR A CA 1
ATOM 1956 C C . TYR A 1 249 ? -1.858 -8.550 -18.567 1.00 94.69 249 TYR A C 1
ATOM 1958 O O . TYR A 1 249 ? -2.541 -8.914 -17.603 1.00 94.69 249 TYR A O 1
ATOM 1966 N N . PRO A 1 250 ? -0.719 -9.196 -18.886 1.00 95.56 250 PRO A N 1
ATOM 1967 C CA . PRO A 1 250 ? -0.218 -10.357 -18.161 1.00 95.56 250 PRO A CA 1
ATOM 1968 C C . PRO A 1 250 ? 0.522 -9.915 -16.892 1.00 95.56 250 PRO A C 1
ATOM 1970 O O . PRO A 1 250 ? 1.721 -10.126 -16.745 1.00 95.56 250 PRO A O 1
ATOM 1973 N N . PHE A 1 251 ? -0.179 -9.244 -15.983 1.00 94.38 251 PHE A N 1
ATOM 1974 C CA . PHE A 1 251 ? 0.426 -8.793 -14.739 1.00 94.38 251 PHE A CA 1
ATOM 1975 C C . PHE A 1 251 ? 0.880 -9.964 -13.863 1.00 94.38 251 PHE A C 1
ATOM 1977 O O . PHE A 1 251 ? 0.164 -10.957 -13.713 1.00 94.38 251 PHE A O 1
ATOM 1984 N N . ILE A 1 252 ? 2.025 -9.804 -13.202 1.00 93.75 252 ILE A N 1
ATOM 1985 C CA . ILE A 1 252 ? 2.669 -10.833 -12.379 1.00 93.75 252 ILE A CA 1
ATOM 1986 C C . ILE A 1 252 ? 1.768 -11.347 -11.249 1.00 93.75 252 ILE A C 1
ATOM 1988 O O . ILE A 1 252 ? 1.828 -12.517 -10.870 1.00 93.75 252 ILE A O 1
ATOM 1992 N N . TRP A 1 253 ? 0.860 -10.515 -10.728 1.00 91.44 253 TRP A N 1
ATOM 1993 C CA . TRP A 1 253 ? -0.099 -10.960 -9.715 1.00 91.44 253 TRP A CA 1
ATOM 1994 C C . TRP A 1 253 ? -1.081 -12.013 -10.233 1.00 91.44 253 TRP A C 1
ATOM 1996 O O . TRP A 1 253 ? -1.594 -12.791 -9.431 1.00 91.44 253 TRP A O 1
ATOM 2006 N N . ASN A 1 254 ? -1.325 -12.106 -11.542 1.00 91.12 254 ASN A N 1
ATOM 2007 C CA . ASN A 1 254 ? -2.124 -13.194 -12.103 1.00 91.12 254 ASN A CA 1
ATOM 2008 C C . ASN A 1 254 ? -1.418 -14.545 -11.905 1.00 91.12 254 ASN A C 1
ATOM 2010 O O . ASN A 1 254 ? -2.057 -15.508 -11.482 1.00 91.12 254 ASN A O 1
ATOM 2014 N N . GLU A 1 255 ? -0.096 -14.596 -12.086 1.00 90.06 255 GLU A N 1
ATOM 2015 C CA . GLU A 1 255 ? 0.708 -15.800 -11.844 1.00 90.06 255 GLU A CA 1
ATOM 2016 C C . GLU A 1 255 ? 0.764 -16.168 -10.356 1.00 90.06 255 GLU A C 1
ATOM 2018 O O . GLU A 1 255 ? 0.580 -17.334 -9.986 1.00 90.06 255 GLU A O 1
ATOM 2023 N N . TYR A 1 256 ? 0.935 -15.173 -9.477 1.00 88.69 256 TYR A N 1
ATOM 2024 C CA . TYR A 1 256 ? 0.845 -15.372 -8.026 1.00 88.69 256 TYR A CA 1
ATOM 2025 C C . TYR A 1 256 ? -0.535 -15.914 -7.626 1.00 88.69 256 TYR A C 1
ATOM 2027 O O . TYR A 1 256 ? -0.635 -16.903 -6.893 1.00 88.69 256 TYR A O 1
ATOM 2035 N N . LYS A 1 257 ? -1.615 -15.326 -8.147 1.00 86.75 257 LYS A N 1
ATOM 2036 C CA . LYS A 1 257 ? -2.993 -15.771 -7.899 1.00 86.75 257 LYS A CA 1
ATOM 2037 C C . LYS A 1 257 ? -3.224 -17.205 -8.376 1.00 86.75 257 LYS A C 1
ATOM 2039 O O . LYS A 1 257 ? -3.833 -18.002 -7.655 1.00 86.75 257 LYS A O 1
ATOM 2044 N N . ASP A 1 258 ? -2.725 -17.571 -9.555 1.00 85.88 258 ASP A N 1
ATOM 2045 C CA . ASP A 1 258 ? -2.817 -18.939 -10.077 1.00 85.88 258 ASP A CA 1
ATOM 2046 C C . ASP A 1 258 ? -1.996 -19.945 -9.260 1.00 85.88 258 ASP A C 1
ATOM 2048 O O . ASP A 1 258 ? -2.419 -21.098 -9.093 1.00 85.88 258 ASP A O 1
ATOM 2052 N N . SER A 1 259 ? -0.903 -19.476 -8.657 1.00 83.38 259 SER A N 1
ATOM 2053 C CA . SER A 1 259 ? -0.054 -20.222 -7.720 1.00 83.38 259 SER A CA 1
ATOM 2054 C C . SER A 1 259 ? -0.620 -20.304 -6.292 1.00 83.38 259 SER A C 1
ATOM 2056 O O . SER A 1 259 ? -0.044 -20.982 -5.442 1.00 83.38 259 SER A O 1
ATOM 2058 N N . GLY A 1 260 ? -1.774 -19.683 -6.022 1.00 80.88 260 GLY A N 1
ATOM 2059 C CA . GLY A 1 260 ? -2.491 -19.777 -4.743 1.00 80.88 260 GLY A CA 1
ATOM 2060 C C . GLY A 1 260 ? -2.197 -18.655 -3.745 1.00 80.88 260 GLY A C 1
ATOM 2061 O O . GLY A 1 260 ? -2.605 -18.757 -2.587 1.00 80.88 260 GLY A O 1
ATOM 2062 N N . TYR A 1 261 ? -1.522 -17.587 -4.169 1.00 83.62 261 TYR A N 1
ATOM 2063 C CA . TYR A 1 261 ? -1.268 -16.415 -3.334 1.00 83.62 261 TYR A CA 1
ATOM 2064 C C . TYR A 1 261 ? -2.498 -15.511 -3.227 1.00 83.62 261 TYR A C 1
ATOM 2066 O O . TYR A 1 261 ? -3.286 -15.376 -4.166 1.00 83.62 261 TYR A O 1
ATOM 2074 N N . LEU A 1 262 ? -2.632 -14.850 -2.075 1.00 82.62 262 LEU A N 1
ATOM 2075 C CA . LEU A 1 262 ? -3.509 -13.693 -1.936 1.00 82.62 262 LEU A CA 1
ATOM 2076 C C . LEU A 1 262 ? -2.770 -12.469 -2.477 1.00 82.62 262 LEU A C 1
ATOM 2078 O O . LEU A 1 262 ? -1.702 -12.125 -1.979 1.00 82.62 262 LEU A O 1
ATOM 2082 N N . THR A 1 263 ? -3.346 -11.821 -3.482 1.00 86.38 263 THR A N 1
ATOM 2083 C CA . THR A 1 263 ? -2.768 -10.641 -4.128 1.00 86.38 263 THR A CA 1
ATOM 2084 C C . THR A 1 263 ? -3.597 -9.407 -3.801 1.00 86.38 263 THR A C 1
ATOM 2086 O O . THR A 1 263 ? -4.826 -9.485 -3.773 1.00 86.38 263 THR A O 1
ATOM 2089 N N . GLY A 1 264 ? -2.939 -8.270 -3.596 1.00 85.81 264 GLY A N 1
ATOM 2090 C CA . GLY A 1 264 ? -3.586 -6.978 -3.390 1.00 85.81 264 GLY A CA 1
ATOM 2091 C C . GLY A 1 264 ? -2.764 -5.865 -4.026 1.00 85.81 264 GLY A C 1
ATOM 2092 O O . GLY A 1 264 ? -1.537 -5.921 -4.005 1.00 85.81 264 GLY A O 1
ATOM 2093 N N . PHE A 1 265 ? -3.454 -4.878 -4.588 1.00 85.81 265 PHE A N 1
ATOM 2094 C CA . PHE A 1 265 ? -2.868 -3.641 -5.089 1.00 85.81 265 PHE A CA 1
ATOM 2095 C C . PHE A 1 265 ? -3.412 -2.493 -4.240 1.00 85.81 265 PHE A C 1
ATOM 2097 O O . PHE A 1 265 ? -4.626 -2.395 -4.047 1.00 85.81 265 PHE A O 1
ATOM 2104 N N . LEU A 1 266 ? -2.516 -1.680 -3.685 1.00 83.75 266 LEU A N 1
ATOM 2105 C CA . LEU A 1 266 ? -2.856 -0.522 -2.866 1.00 83.75 266 LEU A CA 1
ATOM 2106 C C . LEU A 1 266 ? -2.093 0.681 -3.406 1.00 83.75 266 LEU A C 1
ATOM 2108 O O . LEU A 1 266 ? -0.871 0.628 -3.524 1.00 83.75 266 LEU A O 1
ATOM 2112 N N . GLU A 1 267 ? -2.820 1.749 -3.693 1.00 81.50 267 GLU A N 1
ATOM 2113 C CA . GLU A 1 267 ? -2.274 3.007 -4.183 1.00 81.50 267 GLU A CA 1
ATOM 2114 C C . GLU A 1 267 ? -2.807 4.151 -3.323 1.00 81.50 267 GLU A C 1
ATOM 2116 O O . GLU A 1 267 ? -3.977 4.155 -2.931 1.00 81.50 267 GLU A O 1
ATOM 2121 N N . ASP A 1 268 ? -1.933 5.106 -3.015 1.00 76.06 268 ASP A N 1
ATOM 2122 C CA . ASP A 1 268 ? -2.306 6.357 -2.364 1.00 76.06 268 ASP A CA 1
ATOM 2123 C C . ASP A 1 268 ? -2.804 7.336 -3.433 1.00 76.06 268 ASP A C 1
ATOM 2125 O O . ASP A 1 268 ? -2.061 8.193 -3.910 1.00 76.06 268 ASP A O 1
ATOM 2129 N N . GLN A 1 269 ? -4.048 7.149 -3.880 1.00 59.91 269 GLN A N 1
ATOM 2130 C CA . GLN A 1 269 ? -4.702 8.093 -4.781 1.00 59.91 269 GLN A CA 1
ATOM 2131 C C . GLN A 1 269 ? -5.829 8.825 -4.029 1.00 59.91 269 GLN A C 1
ATOM 2133 O O . GLN A 1 269 ? -6.868 8.228 -3.743 1.00 59.91 269 GLN A O 1
ATOM 2138 N N . PRO A 1 270 ? -5.657 10.119 -3.694 1.00 43.94 270 PRO A N 1
ATOM 2139 C CA . PRO A 1 270 ? -6.591 10.865 -2.845 1.00 43.94 270 PRO A CA 1
ATOM 2140 C C . PRO A 1 270 ? -7.872 11.351 -3.552 1.00 43.94 270 PRO A C 1
ATOM 2142 O O . PRO A 1 270 ? -8.583 12.191 -3.001 1.00 43.94 270 PRO A O 1
ATOM 2145 N N . THR A 1 271 ? -8.206 10.859 -4.748 1.00 37.00 271 THR A N 1
ATOM 2146 C CA . THR A 1 271 ? -9.385 11.323 -5.502 1.00 37.00 271 THR A CA 1
ATOM 2147 C C . THR A 1 271 ? -10.174 10.170 -6.116 1.00 37.00 271 THR A C 1
ATOM 2149 O O . THR A 1 271 ? -9.759 9.599 -7.123 1.00 37.00 271 THR A O 1
ATOM 2152 N N . THR A 1 272 ? -11.340 9.902 -5.528 1.00 33.38 272 THR A N 1
ATOM 2153 C CA . THR A 1 272 ? -12.554 9.416 -6.209 1.00 33.38 272 THR A CA 1
ATOM 2154 C C . THR A 1 272 ? -13.557 10.549 -6.276 1.00 33.38 272 THR A C 1
ATOM 2156 O O . THR A 1 272 ? -13.677 11.246 -5.240 1.00 33.38 272 THR A O 1
#

Mean predicted aligned error: 12.02 Å

pLDDT: mean 78.33, std 21.11, range [21.97, 97.94]